Protein AF-A0A945CZK5-F1 (afdb_monomer_lite)

pLDDT: mean 77.68, std 15.86, range [36.59, 96.38]

Sequence (217 aa):
MFFNILVIALVTITAFPAFAKSDIACPEASATPWRAALEETDIQKYVTSRHDGNWSAYIAHWERQIDTARDVQNRKKALVVRFGKKRKALQGQNLENYIIGMSQRVDVAYCLAERQRVAKSLSKIEGQSAAEMAKRKKEGKRLSSLIGCPKCHGESGTSDKPEVPNIAGQKIGYLVNQLRAFQKEHAVNTSPFGSTLRSEKAMQKWAKSLTSDDKLS

Structure (mmCIF, N/CA/C/O backbone):
data_AF-A0A945CZK5-F1
#
_entry.id   AF-A0A945CZK5-F1
#
loop_
_atom_site.group_PDB
_atom_site.id
_atom_site.type_symbol
_atom_site.label_atom_id
_atom_site.label_alt_id
_atom_site.label_comp_id
_atom_site.label_asym_id
_atom_site.label_entity_id
_atom_site.label_seq_id
_atom_site.pdbx_PDB_ins_code
_atom_site.Cartn_x
_atom_site.Cartn_y
_atom_site.Cartn_z
_atom_site.occupancy
_atom_site.B_iso_or_equiv
_atom_site.auth_seq_id
_atom_site.auth_comp_id
_atom_site.auth_asym_id
_atom_site.auth_atom_id
_atom_site.pdbx_PDB_model_num
ATOM 1 N N . MET A 1 1 ? 71.939 18.247 -25.431 1.00 40.72 1 MET A N 1
ATOM 2 C CA . MET A 1 1 ? 70.564 18.762 -25.587 1.00 40.72 1 MET A CA 1
ATOM 3 C C . MET A 1 1 ? 69.589 17.595 -25.460 1.00 40.72 1 MET A C 1
ATOM 5 O O . MET A 1 1 ? 69.635 16.698 -26.282 1.00 40.72 1 MET A O 1
ATOM 9 N N . PHE A 1 2 ? 68.801 17.634 -24.380 1.00 41.84 2 PHE A N 1
ATOM 10 C CA . PHE A 1 2 ? 67.485 17.018 -24.136 1.00 41.84 2 PHE A CA 1
ATOM 11 C C . PHE A 1 2 ? 67.318 15.483 -24.117 1.00 41.84 2 PHE A C 1
ATOM 13 O O . PHE A 1 2 ? 67.176 14.816 -25.134 1.00 41.84 2 PHE A O 1
ATOM 20 N N . PHE A 1 3 ? 67.243 14.965 -22.883 1.00 41.59 3 PHE A N 1
ATOM 21 C CA . PHE A 1 3 ? 66.655 13.681 -22.495 1.00 41.59 3 PHE A CA 1
ATOM 22 C C . PHE A 1 3 ? 65.169 13.605 -22.897 1.00 41.59 3 PHE A C 1
ATOM 24 O O . PHE A 1 3 ? 64.389 14.490 -22.550 1.00 41.59 3 PHE A O 1
ATOM 31 N N . ASN A 1 4 ? 64.769 12.521 -23.569 1.00 39.97 4 ASN A N 1
ATOM 32 C CA . ASN A 1 4 ? 63.367 12.175 -23.815 1.00 39.97 4 ASN A CA 1
ATOM 33 C C . ASN A 1 4 ? 62.740 11.601 -22.535 1.00 39.97 4 ASN A C 1
ATOM 35 O O . ASN A 1 4 ? 63.058 10.486 -22.124 1.00 39.97 4 ASN A O 1
ATOM 39 N N . ILE A 1 5 ? 61.849 12.368 -21.909 1.00 46.59 5 ILE A N 1
ATOM 40 C CA . ILE A 1 5 ? 61.044 11.932 -20.765 1.00 46.59 5 ILE A CA 1
ATOM 41 C C . ILE A 1 5 ? 59.787 11.239 -21.306 1.00 46.59 5 ILE A C 1
ATOM 43 O O . ILE A 1 5 ? 58.866 11.886 -21.799 1.00 46.59 5 ILE A O 1
ATOM 47 N N . LEU A 1 6 ? 59.748 9.911 -21.198 1.00 47.81 6 LEU A N 1
ATOM 48 C CA . LEU A 1 6 ? 58.547 9.099 -21.388 1.00 47.81 6 LEU A CA 1
ATOM 49 C C . LEU A 1 6 ? 57.676 9.220 -20.123 1.00 47.81 6 LEU A C 1
ATOM 51 O O . LEU A 1 6 ? 57.896 8.517 -19.138 1.00 47.81 6 LEU A O 1
ATOM 55 N N . VAL A 1 7 ? 56.705 10.136 -20.121 1.00 48.38 7 VAL A N 1
ATOM 56 C CA . VAL A 1 7 ? 55.712 10.251 -19.040 1.00 48.38 7 VAL A CA 1
ATOM 57 C C . VAL A 1 7 ? 54.632 9.190 -19.255 1.00 48.38 7 VAL A C 1
ATOM 59 O O . VAL A 1 7 ? 53.704 9.373 -20.040 1.00 48.38 7 VAL A O 1
ATOM 62 N N . ILE A 1 8 ? 54.757 8.058 -18.562 1.00 51.06 8 ILE A N 1
ATOM 63 C CA . ILE A 1 8 ? 53.694 7.054 -18.457 1.00 51.06 8 ILE A CA 1
ATOM 64 C C . ILE A 1 8 ? 52.654 7.598 -17.471 1.00 51.06 8 ILE A C 1
ATOM 66 O O . ILE A 1 8 ? 52.864 7.599 -16.259 1.00 51.06 8 ILE A O 1
ATOM 70 N N . ALA A 1 9 ? 51.535 8.093 -17.998 1.00 48.56 9 ALA A N 1
ATOM 71 C CA . ALA A 1 9 ? 50.382 8.489 -17.202 1.00 48.56 9 ALA A CA 1
ATOM 72 C C . ALA A 1 9 ? 49.706 7.237 -16.613 1.00 48.56 9 ALA A C 1
ATOM 74 O O . ALA A 1 9 ? 48.886 6.584 -17.257 1.00 48.56 9 ALA A O 1
ATOM 75 N N . LEU A 1 10 ? 50.070 6.893 -15.376 1.00 48.41 10 LEU A N 1
ATOM 76 C CA . LEU A 1 10 ? 49.341 5.950 -14.529 1.00 48.41 10 LEU A CA 1
ATOM 77 C C . LEU A 1 10 ? 47.990 6.571 -14.157 1.00 48.41 10 LEU A C 1
ATOM 79 O O . LEU A 1 10 ? 47.868 7.303 -13.177 1.00 48.41 10 LEU A O 1
ATOM 83 N N . VAL A 1 11 ? 46.965 6.286 -14.960 1.00 52.44 11 VAL A N 1
ATOM 84 C CA . VAL A 1 11 ? 45.570 6.511 -14.575 1.00 52.44 11 VAL A CA 1
ATOM 85 C C . VAL A 1 11 ? 45.241 5.482 -13.500 1.00 52.44 11 VAL A C 1
ATOM 87 O O . VAL A 1 11 ? 44.957 4.319 -13.787 1.00 52.44 11 VAL A O 1
ATOM 90 N N . THR A 1 12 ? 45.334 5.894 -12.240 1.00 49.88 12 THR A N 1
ATOM 91 C CA . THR A 1 12 ? 44.813 5.118 -11.122 1.00 49.88 12 THR A CA 1
ATOM 92 C C . THR A 1 12 ? 43.297 5.074 -11.261 1.00 49.88 12 THR A C 1
ATOM 94 O O . THR A 1 12 ? 42.597 6.069 -11.087 1.00 49.88 12 THR A O 1
ATOM 97 N N . ILE A 1 13 ? 42.779 3.903 -11.630 1.00 56.81 13 ILE A N 1
ATOM 98 C CA . ILE A 1 13 ? 41.352 3.601 -11.563 1.00 56.81 13 ILE A CA 1
ATOM 99 C C . ILE A 1 13 ? 40.990 3.641 -10.077 1.00 56.81 13 ILE A C 1
ATOM 101 O O . ILE A 1 13 ? 41.184 2.667 -9.351 1.00 56.81 13 ILE A O 1
ATOM 105 N N . THR A 1 14 ? 40.517 4.786 -9.591 1.00 50.09 14 THR A N 1
ATOM 106 C CA . THR A 1 14 ? 39.855 4.841 -8.295 1.00 50.09 14 THR A CA 1
ATOM 107 C C . THR A 1 14 ? 38.573 4.036 -8.441 1.00 50.09 14 THR A C 1
ATOM 109 O O . THR A 1 14 ? 37.688 4.360 -9.233 1.00 50.09 14 THR A O 1
ATOM 112 N N . ALA A 1 15 ? 38.506 2.911 -7.731 1.00 52.34 15 ALA A N 1
ATOM 113 C CA . ALA A 1 15 ? 37.285 2.139 -7.612 1.00 52.34 15 ALA A CA 1
ATOM 114 C C . ALA A 1 15 ? 36.198 3.081 -7.083 1.00 52.34 15 ALA A C 1
ATOM 116 O O . ALA A 1 15 ? 36.262 3.533 -5.938 1.00 52.34 15 ALA A O 1
ATOM 117 N N . PHE A 1 16 ? 35.227 3.421 -7.933 1.00 56.06 16 PHE A N 1
ATOM 118 C CA . PHE A 1 16 ? 34.031 4.112 -7.480 1.00 56.06 16 PHE A CA 1
ATOM 119 C C . PHE A 1 16 ? 33.412 3.250 -6.376 1.00 56.06 16 PHE A C 1
ATOM 121 O O . PHE A 1 16 ? 33.194 2.055 -6.611 1.00 56.06 16 PHE A O 1
ATOM 128 N N . PRO A 1 17 ? 33.160 3.800 -5.175 1.00 45.72 17 PRO A N 1
ATOM 129 C CA . PRO A 1 17 ? 32.495 3.040 -4.135 1.00 45.72 17 PRO A CA 1
ATOM 130 C C . PRO A 1 17 ? 31.171 2.550 -4.713 1.00 45.72 17 PRO A C 1
ATOM 132 O O . PRO A 1 17 ? 30.408 3.330 -5.290 1.00 45.72 17 PRO A O 1
ATOM 135 N N . ALA A 1 18 ? 30.925 1.244 -4.604 1.00 49.84 18 ALA A N 1
ATOM 136 C CA . ALA A 1 18 ? 29.627 0.677 -4.913 1.00 49.84 18 ALA A CA 1
ATOM 137 C C . ALA A 1 18 ? 28.595 1.498 -4.137 1.00 49.84 18 ALA A C 1
ATOM 139 O O . ALA A 1 18 ? 28.639 1.543 -2.908 1.00 49.84 18 ALA A O 1
ATOM 140 N N . PHE A 1 19 ? 27.724 2.211 -4.854 1.00 41.91 19 PHE A N 1
ATOM 141 C CA . PHE A 1 19 ? 26.624 2.935 -4.239 1.00 41.91 19 PHE A CA 1
ATOM 142 C C . PHE A 1 19 ? 25.860 1.933 -3.373 1.00 41.91 19 PHE A C 1
ATOM 144 O O . PHE A 1 19 ? 25.218 1.021 -3.901 1.00 41.91 19 PHE A O 1
ATOM 151 N N . ALA A 1 20 ? 25.970 2.067 -2.048 1.00 41.59 20 ALA A N 1
ATOM 152 C CA . ALA A 1 20 ? 25.156 1.302 -1.123 1.00 41.59 20 ALA A CA 1
ATOM 153 C C . ALA A 1 20 ? 23.700 1.515 -1.546 1.00 41.59 20 ALA A C 1
ATOM 155 O O . ALA A 1 20 ? 23.260 2.659 -1.708 1.00 41.59 20 ALA A O 1
ATOM 156 N N . LYS A 1 21 ? 22.982 0.415 -1.813 1.00 43.97 21 LYS A N 1
ATOM 157 C CA . LYS A 1 21 ? 21.533 0.436 -2.032 1.00 43.97 21 LYS A CA 1
ATOM 158 C C . LYS A 1 21 ? 20.959 1.336 -0.946 1.00 43.97 21 LYS A C 1
ATOM 160 O O . LYS A 1 21 ? 21.167 1.080 0.232 1.00 43.97 21 LYS A O 1
ATOM 165 N N . SER A 1 22 ? 20.321 2.436 -1.340 1.00 43.84 22 SER A N 1
ATOM 166 C CA . SER A 1 22 ? 19.602 3.274 -0.392 1.00 43.84 22 SER A CA 1
ATOM 167 C C . SER A 1 22 ? 18.457 2.426 0.152 1.00 43.84 22 SER A C 1
ATOM 169 O O . SER A 1 22 ? 17.392 2.362 -0.468 1.00 43.84 22 SER A O 1
ATOM 171 N N . ASP A 1 23 ? 18.710 1.714 1.244 1.00 57.97 23 ASP A N 1
ATOM 172 C CA . ASP A 1 23 ? 17.712 0.986 2.003 1.00 57.97 23 ASP A CA 1
ATOM 173 C C . ASP A 1 23 ? 16.840 2.047 2.663 1.00 57.97 23 ASP A C 1
ATOM 175 O O . ASP A 1 23 ? 17.148 2.571 3.729 1.00 57.97 23 ASP A O 1
ATOM 179 N N . ILE A 1 24 ? 15.783 2.454 1.962 1.00 59.59 24 ILE A N 1
ATOM 180 C CA . ILE A 1 24 ? 14.730 3.271 2.556 1.00 59.59 24 ILE A CA 1
ATOM 181 C C . ILE A 1 24 ? 14.162 2.421 3.695 1.00 59.59 24 ILE A C 1
ATOM 183 O O . ILE A 1 24 ? 13.465 1.435 3.440 1.00 59.59 24 ILE A O 1
ATOM 187 N N . ALA A 1 25 ? 14.533 2.764 4.929 1.00 72.62 25 ALA A N 1
ATOM 188 C CA . ALA A 1 25 ? 14.008 2.135 6.131 1.00 72.62 25 ALA A CA 1
ATOM 189 C C . ALA A 1 25 ? 12.483 2.293 6.144 1.00 72.62 25 ALA A C 1
ATOM 191 O O . ALA A 1 25 ? 11.965 3.348 5.752 1.00 72.62 25 ALA A O 1
ATOM 192 N N . CYS A 1 26 ? 11.755 1.245 6.537 1.00 78.25 26 CYS A N 1
ATOM 193 C CA . CYS A 1 26 ? 10.316 1.389 6.691 1.00 78.25 26 CYS A CA 1
ATOM 194 C C . CYS A 1 26 ? 10.031 2.266 7.915 1.00 78.25 26 CYS A C 1
ATOM 196 O O . CYS A 1 26 ? 10.869 2.368 8.813 1.00 78.25 26 CYS A O 1
ATOM 198 N N . PRO A 1 27 ? 8.879 2.957 7.949 1.00 73.06 27 PRO A N 1
ATOM 199 C CA . PRO A 1 27 ? 8.516 3.728 9.127 1.00 73.06 27 PRO A CA 1
ATOM 200 C C . PRO A 1 27 ? 8.474 2.811 10.352 1.00 73.06 27 PRO A C 1
ATOM 202 O O . PRO A 1 27 ? 7.995 1.680 10.271 1.00 73.06 27 PRO A O 1
ATOM 205 N N . GLU A 1 28 ? 8.958 3.300 11.487 1.00 69.19 28 GLU A N 1
ATOM 206 C CA . GLU A 1 28 ? 8.848 2.568 12.742 1.00 69.19 28 GLU A CA 1
ATOM 207 C C . GLU A 1 28 ? 7.410 2.664 13.270 1.00 69.19 28 GLU A C 1
ATOM 209 O O . GLU A 1 28 ? 6.809 3.742 13.327 1.00 69.19 28 GLU A O 1
ATOM 214 N N . ALA A 1 29 ? 6.837 1.529 13.665 1.00 70.88 29 ALA A N 1
ATOM 215 C CA . ALA A 1 29 ? 5.536 1.497 14.314 1.00 70.88 29 ALA A CA 1
ATOM 216 C C . ALA A 1 29 ? 5.709 1.704 15.824 1.00 70.88 29 ALA A C 1
ATOM 218 O O . ALA A 1 29 ? 6.088 0.784 16.554 1.00 70.88 29 ALA A O 1
ATOM 219 N N . SER A 1 30 ? 5.397 2.919 16.280 1.00 69.19 30 SER A N 1
ATOM 220 C CA . SER A 1 30 ? 5.533 3.319 17.681 1.00 69.19 30 SER A CA 1
ATOM 221 C C . SER A 1 30 ? 4.740 2.423 18.638 1.00 69.19 30 SER A C 1
ATOM 223 O O . SER A 1 30 ? 3.637 1.962 18.325 1.00 69.19 30 SER A O 1
ATOM 225 N N . ALA A 1 31 ? 5.277 2.220 19.843 1.00 73.12 31 ALA A N 1
ATOM 226 C CA . ALA A 1 31 ? 4.546 1.559 20.916 1.00 73.12 31 ALA A CA 1
ATOM 227 C C . ALA A 1 31 ? 3.260 2.330 21.262 1.00 73.12 31 ALA A C 1
ATOM 229 O O . ALA A 1 31 ? 3.225 3.558 21.291 1.00 73.12 31 ALA A O 1
ATOM 230 N N . THR A 1 32 ? 2.199 1.591 21.578 1.00 67.75 32 THR A N 1
ATOM 231 C CA . THR A 1 32 ? 0.925 2.146 22.050 1.00 67.75 32 THR A CA 1
ATOM 232 C C . THR A 1 32 ? 0.579 1.552 23.418 1.00 67.75 32 THR A C 1
ATOM 234 O O . THR A 1 32 ? 1.076 0.479 23.765 1.00 67.75 32 THR A O 1
ATOM 237 N N . PRO A 1 33 ? -0.323 2.165 24.207 1.00 69.94 33 PRO A N 1
ATOM 238 C CA . PRO A 1 33 ? -0.681 1.648 25.533 1.00 69.94 33 PRO A CA 1
ATOM 239 C C . PRO A 1 33 ? -1.221 0.205 25.566 1.00 69.94 33 PRO A C 1
ATOM 241 O O . PRO A 1 33 ? -1.306 -0.398 26.632 1.00 69.94 33 PRO A O 1
ATOM 244 N N . TRP A 1 34 ? -1.624 -0.358 24.425 1.00 66.31 34 TRP A N 1
ATOM 245 C CA . TRP A 1 34 ? -2.136 -1.730 24.299 1.00 66.31 34 TRP A CA 1
ATOM 246 C C . TRP A 1 34 ? -1.275 -2.630 23.403 1.00 66.31 34 TRP A C 1
ATOM 248 O O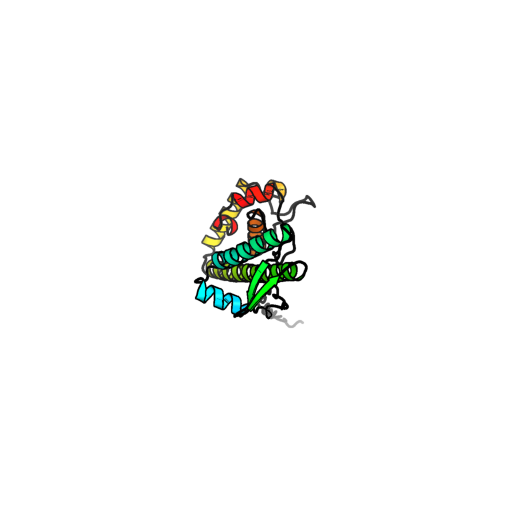 . TRP A 1 34 ? -1.677 -3.763 23.128 1.00 66.31 34 TRP A O 1
ATOM 258 N N . ARG A 1 35 ? -0.116 -2.160 22.924 1.00 68.69 35 ARG A N 1
ATOM 259 C CA . ARG A 1 35 ? 0.783 -2.952 22.076 1.00 68.69 35 ARG A CA 1
ATOM 260 C C . ARG A 1 35 ? 2.220 -2.431 22.135 1.00 68.69 35 ARG A C 1
ATOM 262 O O . ARG A 1 35 ? 2.440 -1.238 21.961 1.00 68.69 35 ARG A O 1
ATOM 269 N N . ALA A 1 36 ? 3.183 -3.340 22.284 1.00 76.31 36 ALA A N 1
ATOM 270 C CA . ALA A 1 36 ? 4.599 -3.028 22.094 1.00 76.31 36 ALA A CA 1
ATOM 271 C C . ALA A 1 36 ? 4.879 -2.464 20.686 1.00 76.31 36 ALA A C 1
ATOM 273 O O . ALA A 1 36 ? 4.088 -2.687 19.759 1.00 76.31 36 ALA A O 1
ATOM 274 N N . ALA A 1 37 ? 6.005 -1.756 20.550 1.00 74.12 37 ALA A N 1
ATOM 275 C CA . ALA A 1 37 ? 6.532 -1.353 19.249 1.00 74.12 37 ALA A CA 1
ATOM 276 C C . ALA A 1 37 ? 6.650 -2.582 18.340 1.00 74.12 37 ALA A C 1
ATOM 278 O O . ALA A 1 37 ? 6.882 -3.702 18.808 1.00 74.12 37 ALA A O 1
ATOM 279 N N . LEU A 1 38 ? 6.379 -2.387 17.055 1.00 75.06 38 LEU A N 1
ATOM 280 C CA . LEU A 1 38 ? 6.345 -3.482 16.101 1.00 75.06 38 LEU A CA 1
ATOM 281 C C . LEU A 1 38 ? 7.594 -3.450 15.234 1.00 75.06 38 LEU A C 1
ATOM 283 O O . LEU A 1 38 ? 7.744 -2.566 14.396 1.00 75.06 38 LEU A O 1
ATOM 287 N N . GLU A 1 39 ? 8.420 -4.476 15.394 1.00 81.94 39 GLU A N 1
ATOM 288 C CA . GLU A 1 39 ? 9.611 -4.674 14.581 1.00 81.94 39 GLU A CA 1
ATOM 289 C C . GLU A 1 39 ? 9.245 -5.114 13.157 1.00 81.94 39 GLU A C 1
ATOM 291 O O . GLU A 1 39 ? 8.365 -5.959 12.944 1.00 81.94 39 GLU A O 1
ATOM 296 N N . GLU A 1 40 ? 9.975 -4.596 12.165 1.00 82.19 40 GLU A N 1
ATOM 297 C CA . GLU A 1 40 ? 9.824 -4.993 10.758 1.00 82.19 40 GLU A CA 1
ATOM 298 C C . GLU A 1 40 ? 9.957 -6.518 10.585 1.00 82.19 40 GLU A C 1
ATOM 300 O O . GLU A 1 40 ? 9.189 -7.155 9.852 1.00 82.19 40 GLU A O 1
ATOM 305 N N . THR A 1 41 ? 10.913 -7.116 11.306 1.00 85.19 41 THR A N 1
ATOM 306 C CA . THR A 1 41 ? 11.236 -8.546 11.201 1.00 85.19 41 THR A CA 1
ATOM 307 C C . THR A 1 41 ? 10.089 -9.442 11.665 1.00 85.19 41 THR A C 1
ATOM 309 O O . THR A 1 41 ? 9.864 -10.504 11.078 1.00 85.19 41 THR A O 1
ATOM 312 N N . ASP A 1 42 ? 9.312 -9.007 12.657 1.00 88.38 42 ASP A N 1
ATOM 313 C CA . ASP A 1 42 ? 8.167 -9.758 13.170 1.00 88.38 42 ASP A CA 1
ATOM 314 C C . ASP A 1 42 ? 7.021 -9.782 12.163 1.00 88.38 42 ASP A C 1
ATOM 316 O O . ASP A 1 42 ? 6.416 -10.832 11.929 1.00 88.38 42 ASP A O 1
ATOM 320 N N . ILE A 1 43 ? 6.743 -8.644 11.517 1.00 88.56 43 ILE A N 1
ATOM 321 C CA . ILE A 1 43 ? 5.732 -8.576 10.458 1.00 88.56 43 ILE A CA 1
ATOM 322 C C . ILE A 1 43 ? 6.130 -9.491 9.305 1.00 88.56 43 ILE A C 1
ATOM 324 O O . ILE A 1 43 ? 5.312 -10.287 8.845 1.00 88.56 43 ILE A O 1
ATOM 328 N N . GLN A 1 44 ? 7.379 -9.401 8.850 1.00 89.81 44 GLN A N 1
ATOM 329 C CA . GLN A 1 44 ? 7.862 -10.198 7.730 1.00 89.81 44 GLN A CA 1
ATOM 330 C C . GLN A 1 44 ? 7.782 -11.701 8.017 1.00 89.81 44 GLN A C 1
ATOM 332 O O . GLN A 1 44 ? 7.262 -12.454 7.188 1.00 89.81 44 GLN A O 1
ATOM 337 N N . LYS A 1 45 ? 8.224 -12.149 9.201 1.00 91.94 45 LYS A N 1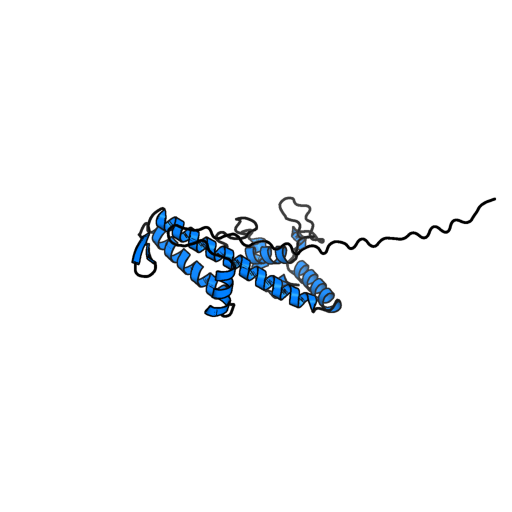
ATOM 338 C CA . LYS A 1 45 ? 8.083 -13.549 9.639 1.00 91.94 45 LYS A CA 1
ATOM 339 C C . LYS A 1 45 ? 6.616 -13.973 9.703 1.00 91.94 45 LYS A C 1
ATOM 341 O O . LYS A 1 45 ? 6.270 -15.064 9.246 1.00 91.94 45 LYS A O 1
ATOM 346 N N . TYR A 1 46 ? 5.740 -13.120 10.232 1.00 92.12 46 TYR A N 1
ATOM 347 C CA . TYR A 1 46 ? 4.314 -13.421 10.345 1.00 92.12 46 TYR A CA 1
ATOM 348 C C . TYR A 1 46 ? 3.647 -13.570 8.975 1.00 92.12 46 TYR A C 1
ATOM 350 O O . TYR A 1 46 ? 2.974 -14.566 8.731 1.00 92.12 46 TYR A O 1
ATOM 358 N N . VAL A 1 47 ? 3.859 -12.625 8.057 1.00 92.75 47 VAL A N 1
ATOM 359 C CA . VAL A 1 47 ? 3.283 -12.684 6.703 1.00 92.75 47 VAL A CA 1
ATOM 360 C C . VAL A 1 47 ? 3.823 -13.885 5.932 1.00 92.75 47 VAL A C 1
ATOM 362 O O . VAL A 1 47 ? 3.063 -14.573 5.257 1.00 92.75 47 VAL A O 1
ATOM 365 N N . THR A 1 48 ? 5.109 -14.193 6.080 1.00 91.75 48 THR A N 1
ATOM 366 C CA . THR A 1 48 ? 5.710 -15.360 5.424 1.00 91.75 48 THR A CA 1
ATOM 367 C C . THR A 1 48 ? 5.122 -16.674 5.943 1.00 91.75 48 THR A C 1
ATOM 369 O O . THR A 1 48 ? 4.815 -17.547 5.147 1.00 91.75 48 THR A O 1
ATOM 372 N N . SER A 1 49 ? 4.926 -16.809 7.258 1.00 93.75 49 SER A N 1
ATOM 373 C CA . SER A 1 49 ? 4.475 -18.067 7.882 1.00 93.75 49 SER A CA 1
ATOM 374 C C . SER A 1 49 ? 2.958 -18.265 7.931 1.00 93.75 49 SER A C 1
ATOM 376 O O . SER A 1 49 ? 2.493 -19.399 7.963 1.00 93.75 49 SER A O 1
ATOM 378 N N . ARG A 1 50 ? 2.175 -17.185 8.020 1.00 94.44 50 ARG A N 1
ATOM 379 C CA . ARG A 1 50 ? 0.710 -17.239 8.197 1.00 94.44 50 ARG A CA 1
ATOM 380 C C . ARG A 1 50 ? -0.074 -16.844 6.957 1.00 94.44 50 ARG A C 1
ATOM 382 O O . ARG A 1 50 ? -1.270 -17.107 6.903 1.00 94.44 50 ARG A O 1
ATOM 389 N N . HIS A 1 51 ? 0.578 -16.186 6.006 1.00 90.12 51 HIS A N 1
ATOM 390 C CA . HIS A 1 51 ? -0.041 -15.716 4.772 1.00 90.12 51 HIS A CA 1
ATOM 391 C C . HIS A 1 51 ? 0.737 -16.156 3.526 1.00 90.12 51 HIS A C 1
ATOM 393 O O . HIS A 1 51 ? 0.448 -15.648 2.449 1.00 90.12 51 HIS A O 1
ATOM 399 N N . ASP A 1 52 ? 1.734 -17.040 3.647 1.00 89.62 52 ASP A N 1
ATOM 400 C CA . ASP A 1 52 ? 2.569 -17.518 2.532 1.00 89.62 52 ASP A CA 1
ATOM 401 C C . ASP A 1 52 ? 3.194 -16.380 1.701 1.00 89.62 52 ASP A C 1
ATOM 403 O O . ASP A 1 52 ? 3.299 -16.437 0.476 1.00 89.62 52 ASP A O 1
ATOM 407 N N . GLY A 1 53 ? 3.565 -15.278 2.361 1.00 86.88 53 GLY A N 1
ATOM 408 C CA . GLY A 1 53 ? 4.099 -14.088 1.689 1.00 86.88 53 GLY A CA 1
ATOM 409 C C . GLY A 1 53 ? 3.039 -13.223 0.989 1.00 86.88 53 GLY A C 1
ATOM 410 O O . GLY A 1 53 ? 3.386 -12.258 0.308 1.00 86.88 53 GLY A O 1
ATOM 411 N N . ASN A 1 54 ? 1.748 -13.520 1.154 1.00 88.81 54 ASN A N 1
ATOM 412 C CA . ASN A 1 54 ? 0.649 -12.722 0.620 1.00 88.81 54 ASN A CA 1
ATOM 413 C C . ASN A 1 54 ? 0.418 -11.457 1.464 1.00 88.81 54 ASN A C 1
ATOM 415 O O . ASN A 1 54 ? -0.453 -11.395 2.339 1.00 88.81 54 ASN A O 1
ATOM 419 N N . TRP A 1 55 ? 1.194 -10.416 1.162 1.00 87.31 55 TRP A N 1
ATOM 420 C CA . TRP A 1 55 ? 1.070 -9.102 1.795 1.00 87.31 55 TRP A CA 1
ATOM 421 C C . TRP A 1 55 ? -0.309 -8.474 1.616 1.00 87.31 55 TRP A C 1
ATOM 423 O O . TRP A 1 55 ? -0.810 -7.846 2.543 1.00 87.31 55 TRP A O 1
ATOM 433 N N . SER A 1 56 ? -0.952 -8.663 0.461 1.00 84.00 56 SER A N 1
ATOM 434 C CA . SER A 1 56 ? -2.270 -8.086 0.181 1.00 84.00 56 SER A CA 1
ATOM 435 C C . SER A 1 56 ? -3.342 -8.625 1.124 1.00 84.00 56 SER A C 1
ATOM 437 O O . SER A 1 56 ? -4.130 -7.847 1.654 1.00 84.00 56 SER A O 1
ATOM 439 N N . ALA A 1 57 ? -3.346 -9.934 1.390 1.00 82.62 57 ALA A N 1
ATOM 440 C CA . ALA A 1 57 ? -4.289 -10.542 2.326 1.00 82.62 57 ALA A CA 1
ATOM 441 C C . ALA A 1 57 ? -4.071 -10.050 3.765 1.00 82.62 57 ALA A C 1
ATOM 443 O O . ALA A 1 57 ? -5.034 -9.755 4.476 1.00 82.62 57 ALA A O 1
ATOM 444 N N . TYR A 1 58 ? -2.808 -9.931 4.182 1.00 89.19 58 TYR A N 1
ATOM 445 C CA . TYR A 1 58 ? -2.455 -9.403 5.497 1.00 89.19 58 TYR A CA 1
ATOM 446 C C . TYR A 1 58 ? -2.874 -7.937 5.658 1.00 89.19 58 TYR A C 1
ATOM 448 O O . TYR A 1 58 ? -3.522 -7.589 6.642 1.00 89.19 58 TYR A O 1
ATOM 456 N N . ILE A 1 59 ? -2.561 -7.086 4.681 1.00 85.19 59 ILE A N 1
ATOM 457 C CA . ILE A 1 59 ? -2.920 -5.662 4.687 1.00 85.19 59 ILE A CA 1
ATOM 458 C C . ILE A 1 59 ? -4.445 -5.489 4.712 1.00 85.19 59 ILE A C 1
ATOM 460 O O . ILE A 1 59 ? -4.967 -4.814 5.598 1.00 85.19 59 ILE A O 1
ATOM 464 N N . ALA A 1 60 ? -5.170 -6.193 3.837 1.00 80.44 60 ALA A N 1
ATOM 465 C CA . ALA A 1 60 ? -6.629 -6.115 3.753 1.00 80.44 60 ALA A CA 1
ATOM 466 C C . ALA A 1 60 ? -7.339 -6.592 5.033 1.00 80.44 60 ALA A C 1
ATOM 468 O O . ALA A 1 60 ? -8.486 -6.227 5.299 1.00 80.44 60 ALA A O 1
ATOM 469 N N . HIS A 1 61 ? -6.705 -7.447 5.839 1.00 88.62 61 HIS A N 1
ATOM 470 C CA . HIS A 1 61 ? -7.226 -7.786 7.160 1.00 88.62 61 HIS A CA 1
ATOM 471 C C . HIS A 1 61 ? -7.211 -6.571 8.097 1.00 88.62 61 HIS A C 1
ATOM 473 O O . HIS A 1 61 ? -8.227 -6.291 8.731 1.00 88.62 61 HIS A O 1
ATOM 479 N N . TRP A 1 62 ? -6.096 -5.842 8.161 1.00 89.00 62 TRP A N 1
ATOM 480 C CA . TRP A 1 62 ? -5.944 -4.682 9.043 1.00 89.00 62 TRP A CA 1
ATOM 481 C C . TRP A 1 62 ? -6.754 -3.474 8.580 1.00 89.00 62 TRP A C 1
ATOM 483 O O . TRP A 1 62 ? -7.389 -2.834 9.414 1.00 89.00 62 TRP A O 1
ATOM 493 N N . GLU A 1 63 ? -6.815 -3.215 7.274 1.00 84.44 63 GLU A N 1
ATOM 494 C CA . GLU A 1 63 ? -7.652 -2.147 6.709 1.00 84.44 63 GLU A CA 1
ATOM 495 C C . GLU A 1 63 ? -9.128 -2.333 7.101 1.00 84.44 63 GLU A C 1
ATOM 497 O O . GLU A 1 63 ? -9.740 -1.420 7.652 1.00 84.44 63 GLU A O 1
ATOM 502 N N . ARG A 1 64 ? -9.672 -3.555 6.989 1.00 85.88 64 ARG A N 1
ATOM 503 C CA . ARG A 1 64 ? -11.050 -3.856 7.429 1.00 85.88 64 ARG A CA 1
ATOM 504 C C . ARG A 1 64 ? -11.286 -3.610 8.924 1.00 85.88 64 ARG A C 1
ATOM 506 O O . ARG A 1 64 ? -12.375 -3.186 9.316 1.00 85.88 64 ARG A O 1
ATOM 513 N N . GLN A 1 65 ? -10.296 -3.896 9.772 1.00 90.06 65 GLN A N 1
ATOM 514 C CA . GLN A 1 65 ? -10.389 -3.632 11.215 1.00 90.06 65 GLN A CA 1
ATOM 515 C C . GLN A 1 65 ? -10.386 -2.125 11.506 1.00 90.06 65 GLN A C 1
ATOM 517 O O . GLN A 1 65 ? -11.161 -1.661 12.343 1.00 90.06 65 GLN A O 1
ATOM 522 N N . ILE A 1 66 ? -9.558 -1.359 10.789 1.00 86.94 66 ILE A N 1
ATOM 523 C CA . ILE A 1 66 ? -9.504 0.105 10.881 1.00 86.94 66 ILE A CA 1
ATOM 524 C C . ILE A 1 66 ? -10.842 0.720 10.470 1.00 86.94 66 ILE A C 1
ATOM 526 O O . ILE A 1 66 ? -11.375 1.548 11.208 1.00 86.94 66 ILE A O 1
ATOM 530 N N . ASP A 1 67 ? -11.417 0.283 9.351 1.00 85.25 67 ASP A N 1
ATOM 531 C CA . ASP A 1 67 ? -12.700 0.797 8.864 1.00 85.25 67 ASP A CA 1
ATOM 532 C C . ASP A 1 67 ? -13.833 0.516 9.854 1.00 85.25 67 ASP A C 1
ATOM 534 O O . ASP A 1 67 ? -14.618 1.404 10.184 1.00 85.25 67 ASP A O 1
ATOM 538 N N . THR A 1 68 ? -13.857 -0.695 10.418 1.00 89.88 68 THR A N 1
ATOM 539 C CA . THR A 1 68 ? -14.813 -1.063 11.472 1.00 89.88 68 THR A CA 1
ATOM 540 C C . THR A 1 68 ? -14.661 -0.165 12.704 1.00 89.88 68 THR A C 1
ATOM 542 O O . THR A 1 68 ? -15.651 0.310 13.264 1.00 89.88 68 THR A O 1
ATOM 545 N N . ALA A 1 69 ? -13.426 0.094 13.140 1.00 89.25 69 ALA A N 1
ATOM 546 C CA . ALA A 1 69 ? -13.156 0.943 14.295 1.00 89.25 69 ALA A CA 1
ATOM 547 C C . ALA A 1 69 ? -13.559 2.408 14.048 1.00 89.25 69 ALA A C 1
ATOM 549 O O . ALA A 1 69 ? -14.154 3.031 14.931 1.00 89.25 69 ALA A O 1
ATOM 550 N N . ARG A 1 70 ? -13.304 2.934 12.844 1.00 88.44 70 ARG A N 1
ATOM 551 C CA . ARG A 1 70 ? -13.726 4.281 12.429 1.00 88.44 70 ARG A CA 1
ATOM 552 C C . ARG A 1 70 ? -15.241 4.417 12.362 1.00 88.44 70 ARG A C 1
ATOM 554 O O . ARG A 1 70 ? -15.776 5.409 12.837 1.00 88.44 70 ARG A O 1
ATOM 561 N N . ASP A 1 71 ? -15.956 3.421 11.847 1.00 89.62 71 ASP A N 1
ATOM 562 C CA . ASP A 1 71 ? -17.422 3.435 11.845 1.00 89.62 71 ASP A CA 1
ATOM 563 C C . ASP A 1 71 ? -18.002 3.463 13.275 1.00 89.62 71 ASP A C 1
ATOM 565 O O . ASP A 1 71 ? -18.933 4.214 13.579 1.00 89.62 71 ASP A O 1
ATOM 569 N N . VAL A 1 72 ? -17.417 2.705 14.207 1.00 93.00 72 VAL A N 1
ATOM 570 C CA . VAL A 1 72 ? -17.798 2.773 15.630 1.00 93.00 72 VAL A CA 1
ATOM 571 C C . VAL A 1 72 ? -17.510 4.157 16.225 1.00 93.00 72 VAL A C 1
ATOM 573 O O . VAL A 1 72 ? -18.364 4.706 16.931 1.00 93.00 72 VAL A O 1
ATOM 576 N N . GLN A 1 73 ? -16.353 4.742 15.906 1.00 87.81 73 GLN A N 1
ATOM 577 C CA . GLN A 1 73 ? -15.964 6.085 16.340 1.00 87.81 73 GLN A CA 1
ATOM 578 C C . GLN A 1 73 ? -16.903 7.168 15.793 1.00 87.81 73 GLN A C 1
ATOM 580 O O . GLN A 1 73 ? -17.350 8.025 16.554 1.00 87.81 73 GLN A O 1
ATOM 585 N N . ASN A 1 74 ? -17.259 7.100 14.508 1.00 91.00 74 ASN A N 1
ATOM 586 C CA . ASN A 1 74 ? -18.174 8.034 13.846 1.00 91.00 74 ASN A CA 1
ATOM 587 C C . ASN A 1 74 ? -19.570 7.990 14.470 1.00 91.00 74 ASN A C 1
ATOM 589 O O . ASN A 1 74 ? -20.214 9.021 14.660 1.00 91.00 74 ASN A O 1
ATOM 593 N N . ARG A 1 75 ? -20.012 6.797 14.883 1.00 94.56 75 ARG A N 1
ATOM 594 C CA . ARG A 1 75 ? -21.248 6.602 15.656 1.00 94.56 75 ARG A CA 1
ATOM 595 C C . ARG A 1 75 ? -21.113 7.001 17.129 1.00 94.56 75 ARG A C 1
ATOM 597 O O . ARG A 1 75 ? -22.058 6.815 17.892 1.00 94.56 75 ARG A O 1
ATOM 604 N N . LYS A 1 76 ? -19.952 7.526 17.539 1.00 94.38 76 LYS A N 1
ATOM 605 C CA . LYS A 1 76 ? -19.600 7.934 18.908 1.00 94.38 76 LYS A CA 1
ATOM 606 C C . LYS A 1 76 ? -19.779 6.814 19.940 1.00 94.38 76 LYS A C 1
ATOM 608 O O . LYS A 1 76 ? -19.988 7.091 21.120 1.00 94.38 76 LYS A O 1
ATOM 613 N N . LYS A 1 77 ? -19.688 5.550 19.515 1.00 96.12 77 LYS A N 1
ATOM 614 C CA . LYS A 1 77 ? -19.825 4.364 20.375 1.00 96.12 77 LYS A CA 1
ATOM 615 C C . LYS A 1 77 ? -18.459 3.861 20.843 1.00 96.12 77 LYS A C 1
ATOM 617 O O . LYS A 1 77 ? -17.420 4.262 20.325 1.00 96.12 77 LYS A O 1
ATOM 622 N N . ALA A 1 78 ? -18.470 2.972 21.833 1.00 96.38 78 ALA A N 1
ATOM 623 C CA . ALA A 1 78 ? -17.270 2.282 22.283 1.00 96.38 78 ALA A CA 1
ATOM 624 C C . ALA A 1 78 ? -17.046 0.983 21.489 1.00 96.38 78 ALA A C 1
ATOM 626 O O . ALA A 1 78 ? -17.964 0.173 21.344 1.00 96.38 78 ALA A O 1
ATOM 627 N N . LEU A 1 79 ? -15.818 0.761 21.017 1.00 96.19 79 LEU A N 1
ATOM 628 C CA . LEU A 1 79 ? -15.386 -0.498 20.410 1.00 96.19 79 LEU A CA 1
ATOM 629 C C . LEU A 1 79 ? -14.875 -1.437 21.505 1.00 96.19 79 LEU A C 1
ATOM 631 O O . LEU A 1 79 ? -13.946 -1.095 22.235 1.00 96.19 79 LEU A O 1
ATOM 635 N N . VAL A 1 80 ? -15.445 -2.636 21.613 1.00 94.81 80 VAL A N 1
ATOM 636 C CA . VAL A 1 80 ? -14.964 -3.646 22.563 1.00 94.81 80 VAL A CA 1
ATOM 637 C C . VAL A 1 80 ? -13.951 -4.548 21.875 1.00 94.81 80 VAL A C 1
ATOM 639 O O . VAL A 1 80 ? -14.300 -5.338 21.002 1.00 94.81 80 VAL A O 1
ATOM 642 N N . VAL A 1 81 ? -12.699 -4.463 22.310 1.00 92.25 81 VAL A N 1
ATOM 643 C CA . VAL A 1 81 ? -11.592 -5.282 21.801 1.00 92.25 81 VAL A CA 1
ATOM 644 C C . VAL A 1 81 ? -11.068 -6.232 22.865 1.00 92.25 81 VAL A C 1
ATOM 646 O O . VAL A 1 81 ? -11.185 -5.999 24.073 1.00 92.25 81 VAL A O 1
ATOM 649 N N . ARG A 1 82 ? -10.487 -7.339 22.403 1.00 89.75 82 ARG A N 1
ATOM 650 C CA . ARG A 1 82 ? -9.910 -8.376 23.253 1.00 89.75 82 ARG A CA 1
ATOM 651 C C . ARG A 1 82 ? -8.389 -8.262 23.267 1.00 89.75 82 ARG A C 1
ATOM 653 O O . ARG A 1 82 ? -7.745 -8.440 22.240 1.00 89.75 82 ARG A O 1
ATOM 660 N N . PHE A 1 83 ? -7.827 -8.056 24.453 1.00 84.94 83 PHE A N 1
ATOM 661 C CA . PHE A 1 83 ? -6.390 -8.098 24.712 1.00 84.94 83 PHE A CA 1
ATOM 662 C C . PHE A 1 83 ? -6.081 -9.341 25.554 1.00 84.94 83 PHE A C 1
ATOM 664 O O . PHE A 1 83 ? -6.279 -9.367 26.773 1.00 84.94 83 PHE A O 1
ATOM 671 N N . GLY A 1 84 ? -5.672 -10.424 24.888 1.00 82.25 84 GLY A N 1
ATOM 672 C CA . GLY A 1 84 ? -5.468 -11.727 25.524 1.00 82.25 84 GLY A CA 1
ATOM 673 C C . GLY A 1 84 ? -6.758 -12.268 26.154 1.00 82.25 84 GLY A C 1
ATOM 674 O O . GLY A 1 84 ? -7.730 -12.577 25.459 1.00 82.25 84 GLY A O 1
ATOM 675 N N . LYS A 1 85 ? -6.785 -12.391 27.487 1.00 88.31 85 LYS A N 1
ATOM 676 C CA . LYS A 1 85 ? -7.977 -12.832 28.238 1.00 88.31 85 LYS A CA 1
ATOM 677 C C . LYS A 1 85 ? -8.924 -11.685 28.621 1.00 88.31 85 LYS A C 1
ATOM 679 O O . LYS A 1 85 ? -10.054 -11.957 29.009 1.00 88.31 85 LYS A O 1
ATOM 684 N N . LYS A 1 86 ? -8.500 -10.422 28.504 1.00 89.44 86 LYS A N 1
ATOM 685 C CA . LYS A 1 86 ? -9.276 -9.253 28.947 1.00 89.44 86 LYS A CA 1
ATOM 686 C C . LYS A 1 86 ? -10.037 -8.619 27.780 1.00 89.44 86 LYS A C 1
ATOM 688 O O . LYS A 1 86 ? -9.524 -8.553 26.665 1.00 89.44 86 LYS A O 1
ATOM 693 N N . ARG A 1 87 ? -11.252 -8.130 28.039 1.00 92.44 87 ARG A N 1
ATOM 694 C CA . ARG A 1 87 ? -12.014 -7.271 27.117 1.00 92.44 87 ARG A CA 1
ATOM 695 C C . ARG A 1 87 ? -11.924 -5.829 27.602 1.00 92.44 87 ARG A C 1
ATOM 697 O O . ARG A 1 87 ? -12.049 -5.591 28.800 1.00 92.44 87 ARG A O 1
ATOM 704 N N . LYS A 1 88 ? -11.701 -4.885 26.692 1.00 92.00 88 LYS A N 1
ATOM 705 C CA . LYS A 1 88 ? -11.639 -3.453 27.003 1.00 92.00 88 LYS A CA 1
ATOM 706 C C . LYS A 1 88 ? -12.500 -2.680 26.014 1.00 92.00 88 LYS A C 1
ATOM 708 O O . LYS A 1 88 ? -12.395 -2.896 24.810 1.00 92.00 88 LYS A O 1
ATOM 713 N N . ALA A 1 89 ? -13.343 -1.798 26.538 1.00 94.75 89 ALA A N 1
ATOM 714 C CA . ALA A 1 89 ? -14.082 -0.831 25.741 1.00 94.75 89 ALA A CA 1
ATOM 715 C C . ALA A 1 89 ? -13.173 0.369 25.437 1.00 94.75 89 ALA A C 1
ATOM 717 O O . ALA A 1 89 ? -12.569 0.940 26.347 1.00 94.75 89 ALA A O 1
ATOM 718 N N . LEU A 1 90 ? -13.051 0.724 24.162 1.00 94.31 90 LEU A N 1
ATOM 719 C CA . LEU A 1 90 ? -12.272 1.857 23.678 1.00 94.31 90 LEU A CA 1
ATOM 720 C C . LEU A 1 90 ? -13.214 2.906 23.092 1.00 94.31 90 LEU A C 1
ATOM 722 O O . LEU A 1 90 ? -14.050 2.587 22.252 1.00 94.31 90 LEU A O 1
ATOM 726 N N . GLN A 1 91 ? -13.060 4.157 23.511 1.00 94.44 91 GLN A N 1
ATOM 727 C CA . GLN A 1 91 ? -13.821 5.304 23.014 1.00 94.44 91 GLN A CA 1
ATOM 728 C C . GLN A 1 91 ? -12.949 6.563 23.103 1.00 94.44 91 GLN A C 1
ATOM 730 O O . GLN A 1 91 ? -11.943 6.570 23.822 1.00 94.44 91 GLN A O 1
ATOM 735 N N . GLY A 1 92 ? -13.320 7.620 22.376 1.00 90.94 92 GLY A N 1
ATOM 736 C CA . GLY A 1 92 ? -12.590 8.889 22.372 1.00 90.94 92 GLY A CA 1
ATOM 737 C C . GLY A 1 92 ? -11.125 8.681 21.989 1.00 90.94 92 GLY A C 1
ATOM 738 O O . GLY A 1 92 ? -10.827 7.901 21.084 1.00 90.94 92 GLY A O 1
ATOM 739 N N . GLN A 1 93 ? -10.209 9.307 22.731 1.00 88.88 93 GLN A N 1
ATOM 740 C CA . GLN A 1 93 ? -8.772 9.226 22.451 1.00 88.88 93 GLN A CA 1
ATOM 741 C C . GLN A 1 93 ? -8.217 7.793 22.492 1.00 88.88 93 GLN A C 1
ATOM 743 O O . GLN A 1 93 ? -7.299 7.460 21.750 1.00 88.88 93 GLN A O 1
ATOM 748 N N . ASN A 1 94 ? -8.787 6.912 23.322 1.00 91.00 94 ASN A N 1
ATOM 749 C CA . ASN A 1 94 ? -8.341 5.518 23.389 1.00 91.00 94 ASN A CA 1
ATOM 750 C C . ASN A 1 94 ? -8.694 4.736 22.117 1.00 91.00 94 ASN A C 1
ATOM 752 O O . ASN A 1 94 ? -7.938 3.855 21.719 1.00 91.00 94 ASN A O 1
ATOM 756 N N . LEU A 1 95 ? -9.836 5.044 21.491 1.00 91.00 95 LEU A N 1
ATOM 757 C CA . LEU A 1 95 ? -10.216 4.449 20.209 1.00 91.00 95 LEU A CA 1
ATOM 758 C C . LEU A 1 95 ? -9.404 5.055 19.061 1.00 91.00 95 LEU A C 1
ATOM 760 O O . LEU A 1 95 ? -8.920 4.311 18.215 1.00 91.00 95 LEU A O 1
ATOM 764 N N . GLU A 1 96 ? -9.193 6.373 19.079 1.00 84.38 96 GLU A N 1
ATOM 765 C CA . GLU A 1 96 ? -8.366 7.071 18.087 1.00 84.38 96 GLU A CA 1
ATOM 766 C C . GLU A 1 96 ? -6.946 6.503 18.051 1.00 84.38 96 GLU A C 1
ATOM 768 O O . GLU A 1 96 ? -6.473 6.013 17.030 1.00 84.38 96 GLU A O 1
ATOM 773 N N . ASN A 1 97 ? -6.284 6.455 19.203 1.00 83.94 97 ASN A N 1
ATOM 774 C CA . ASN A 1 97 ? -4.935 5.921 19.288 1.00 83.94 97 ASN A CA 1
ATOM 775 C C . ASN A 1 97 ? -4.882 4.433 18.873 1.00 83.94 97 ASN A C 1
ATOM 777 O O . ASN A 1 97 ? -3.884 3.984 18.306 1.00 83.94 97 ASN A O 1
ATOM 781 N N . TYR A 1 98 ? -5.941 3.652 19.131 1.00 87.06 98 TYR A N 1
ATOM 782 C CA . TYR A 1 98 ? -6.028 2.254 18.690 1.00 87.06 98 TYR A CA 1
ATOM 783 C C . TYR A 1 98 ? -6.076 2.144 17.162 1.00 87.06 98 TYR A C 1
ATOM 785 O O . TYR A 1 98 ? -5.370 1.316 16.582 1.00 87.06 98 TYR A O 1
ATOM 793 N N . ILE A 1 99 ? -6.842 3.021 16.508 1.00 84.00 99 ILE A N 1
ATOM 794 C CA . ILE A 1 99 ? -6.881 3.155 15.047 1.00 84.00 99 ILE A CA 1
ATOM 795 C C . ILE A 1 99 ? -5.508 3.563 14.502 1.00 84.00 99 ILE A C 1
ATOM 797 O O . ILE A 1 99 ? -5.037 2.959 13.535 1.00 84.00 99 ILE A O 1
ATOM 801 N N . ILE A 1 100 ? -4.839 4.531 15.137 1.00 80.06 100 ILE A N 1
ATOM 802 C CA . ILE A 1 100 ? -3.492 4.978 14.752 1.00 80.06 100 ILE A CA 1
ATOM 803 C C . ILE A 1 100 ? -2.499 3.811 14.799 1.00 80.06 100 ILE A C 1
ATOM 805 O O . ILE A 1 100 ? -1.804 3.569 13.817 1.00 80.06 100 ILE A O 1
ATOM 809 N N . GLY A 1 101 ? -2.478 3.023 15.878 1.00 80.56 101 GLY A N 1
ATOM 810 C CA . GLY A 1 101 ? -1.569 1.876 15.995 1.00 80.56 101 GLY A CA 1
ATOM 811 C C . GLY A 1 101 ? -1.832 0.762 14.968 1.00 80.56 101 GLY A C 1
ATOM 812 O O . GLY A 1 101 ? -0.901 0.084 14.527 1.00 80.56 101 GLY A O 1
ATOM 813 N N . MET A 1 102 ? -3.090 0.558 14.557 1.00 86.25 102 MET A N 1
ATOM 814 C CA . MET A 1 102 ? -3.410 -0.346 13.443 1.00 86.25 102 MET A CA 1
ATOM 815 C C . MET A 1 102 ? -2.982 0.234 12.094 1.00 86.25 102 MET A C 1
ATOM 817 O O . MET A 1 102 ? -2.495 -0.517 11.254 1.00 86.25 102 MET A O 1
ATOM 821 N N . SER A 1 103 ? -3.129 1.547 11.904 1.00 82.12 103 SER A N 1
ATOM 822 C CA . SER A 1 103 ? -2.708 2.237 10.680 1.00 82.12 103 SER A CA 1
ATOM 823 C C . SER A 1 103 ? -1.193 2.120 10.516 1.00 82.12 103 SER A C 1
ATOM 825 O O . SER A 1 103 ? -0.752 1.509 9.555 1.00 82.12 103 SER A O 1
ATOM 827 N N . GLN A 1 104 ? -0.413 2.472 11.544 1.00 81.12 104 GLN A N 1
ATOM 828 C CA . GLN A 1 104 ? 1.048 2.286 11.570 1.00 81.12 104 GLN A CA 1
ATOM 829 C C . GLN A 1 104 ? 1.485 0.882 11.128 1.00 81.12 104 GLN A C 1
ATOM 831 O O . GLN A 1 104 ? 2.427 0.722 10.357 1.00 81.12 104 GLN A O 1
ATOM 836 N N . ARG A 1 105 ? 0.769 -0.164 11.559 1.00 86.00 105 ARG A N 1
ATOM 837 C CA . ARG A 1 105 ? 1.043 -1.546 11.137 1.00 86.00 105 ARG A CA 1
ATOM 838 C C . ARG A 1 105 ? 0.853 -1.763 9.632 1.00 86.00 105 ARG A C 1
ATOM 840 O O . ARG A 1 105 ? 1.641 -2.493 9.031 1.00 86.00 105 ARG A O 1
ATOM 847 N N . VAL A 1 106 ? -0.211 -1.210 9.056 1.00 82.12 106 VAL A N 1
ATOM 848 C CA . VAL A 1 106 ? -0.488 -1.268 7.612 1.00 82.12 106 VAL A CA 1
ATOM 849 C C . VAL A 1 106 ? 0.632 -0.580 6.833 1.00 82.12 106 VAL A C 1
ATOM 851 O O . VAL A 1 106 ? 1.073 -1.092 5.809 1.00 82.12 106 VAL A O 1
ATOM 854 N N . ASP A 1 107 ? 1.172 0.501 7.375 1.00 79.00 107 ASP A N 1
ATOM 855 C CA . ASP A 1 107 ? 2.200 1.329 6.741 1.00 79.00 107 ASP A CA 1
ATOM 856 C C . ASP A 1 107 ? 3.526 0.587 6.611 1.00 79.00 107 ASP A C 1
ATOM 858 O O . ASP A 1 107 ? 4.107 0.499 5.524 1.00 79.00 107 ASP A O 1
ATOM 862 N N . VAL A 1 108 ? 3.970 -0.027 7.714 1.00 82.62 108 VAL A N 1
ATOM 863 C CA . VAL A 1 108 ? 5.151 -0.896 7.705 1.00 82.62 108 VAL A CA 1
ATOM 864 C C . VAL A 1 108 ? 4.932 -2.055 6.734 1.00 82.62 108 VAL A C 1
ATOM 866 O O . VAL A 1 108 ? 5.817 -2.383 5.946 1.00 82.62 108 VAL A O 1
ATOM 869 N N . ALA A 1 109 ? 3.736 -2.651 6.730 1.00 85.62 109 ALA A N 1
ATOM 870 C CA . ALA A 1 109 ? 3.410 -3.760 5.841 1.00 85.62 109 ALA A CA 1
ATOM 871 C C . ALA A 1 109 ? 3.469 -3.370 4.357 1.00 85.62 109 ALA A C 1
ATOM 873 O O . ALA A 1 109 ? 4.016 -4.125 3.555 1.00 85.62 109 ALA A O 1
ATOM 874 N N . TYR A 1 110 ? 2.957 -2.193 3.989 1.00 81.62 110 TYR A N 1
ATOM 875 C CA . TYR A 1 110 ? 3.068 -1.662 2.632 1.00 81.62 110 TYR A CA 1
ATOM 876 C C . TYR A 1 110 ? 4.523 -1.438 2.225 1.00 81.62 110 TYR A C 1
ATOM 878 O O . TYR A 1 110 ? 4.917 -1.828 1.123 1.00 81.62 110 TYR A O 1
ATOM 886 N N . CYS A 1 111 ? 5.331 -0.854 3.111 1.00 81.75 111 CYS A N 1
ATOM 887 C CA . CYS A 1 111 ? 6.748 -0.649 2.844 1.00 81.75 111 CYS A CA 1
ATOM 888 C C . CYS A 1 111 ? 7.497 -1.977 2.641 1.00 81.75 111 CYS A C 1
ATOM 890 O O . CYS A 1 111 ? 8.209 -2.138 1.646 1.00 81.75 111 CYS A O 1
ATOM 892 N N . LEU A 1 112 ? 7.296 -2.960 3.525 1.00 86.38 112 LEU A N 1
ATOM 893 C CA . LEU A 1 112 ? 7.928 -4.279 3.420 1.00 86.38 112 LEU A CA 1
ATOM 894 C C . LEU A 1 112 ? 7.479 -5.040 2.167 1.00 86.38 112 LEU A C 1
ATOM 896 O O . LEU A 1 112 ? 8.308 -5.654 1.489 1.00 86.38 112 LEU A O 1
ATOM 900 N N . ALA A 1 113 ? 6.194 -4.952 1.815 1.00 84.31 113 ALA A N 1
ATOM 901 C CA . ALA A 1 113 ? 5.668 -5.523 0.582 1.00 84.31 113 ALA A CA 1
ATOM 902 C C . ALA A 1 113 ? 6.360 -4.924 -0.650 1.00 84.31 113 ALA A C 1
ATOM 904 O O . ALA A 1 113 ? 6.770 -5.661 -1.551 1.00 84.31 113 ALA A O 1
ATOM 905 N N . GLU A 1 114 ? 6.543 -3.600 -0.688 1.00 79.19 114 GLU A N 1
ATOM 906 C CA . GLU A 1 114 ? 7.232 -2.960 -1.808 1.00 79.19 114 GLU A CA 1
ATOM 907 C C . GLU A 1 114 ? 8.722 -3.300 -1.830 1.00 79.19 114 GLU A C 1
ATOM 909 O O . GLU A 1 114 ? 9.247 -3.588 -2.902 1.00 79.19 114 GLU A O 1
ATOM 914 N N . ARG A 1 115 ? 9.400 -3.376 -0.677 1.00 82.44 115 ARG A N 1
ATOM 915 C CA . ARG A 1 115 ? 10.795 -3.845 -0.603 1.00 82.44 115 ARG A CA 1
ATOM 916 C C . ARG A 1 115 ? 10.944 -5.247 -1.185 1.00 82.44 115 ARG A C 1
ATOM 918 O O . ARG A 1 115 ? 11.817 -5.462 -2.026 1.00 82.44 115 ARG A O 1
ATOM 925 N N . GLN A 1 116 ? 10.066 -6.183 -0.816 1.00 83.25 116 GLN A N 1
ATOM 926 C CA . GLN A 1 116 ? 10.091 -7.533 -1.385 1.00 83.25 116 GLN A CA 1
ATOM 927 C C . GLN A 1 116 ? 9.837 -7.504 -2.897 1.00 83.25 116 GLN A C 1
ATOM 929 O O . GLN A 1 116 ? 10.491 -8.214 -3.666 1.00 83.25 116 GLN A O 1
ATOM 934 N N . ARG A 1 117 ? 8.901 -6.668 -3.348 1.00 81.69 117 ARG A N 1
ATOM 935 C CA . ARG A 1 117 ? 8.556 -6.558 -4.763 1.00 81.69 117 ARG A CA 1
ATOM 936 C C . ARG A 1 117 ? 9.681 -5.957 -5.599 1.00 81.69 117 ARG A C 1
ATOM 938 O O . ARG A 1 117 ? 9.948 -6.449 -6.696 1.00 81.69 117 ARG A O 1
ATOM 945 N N . VAL A 1 118 ? 10.331 -4.910 -5.098 1.00 74.50 118 VAL A N 1
ATOM 946 C CA . VAL A 1 118 ? 11.505 -4.296 -5.720 1.00 74.50 118 VAL A CA 1
ATOM 947 C C . VAL A 1 118 ? 12.641 -5.304 -5.752 1.00 74.50 118 VAL A C 1
ATOM 949 O O . VAL A 1 118 ? 13.187 -5.515 -6.825 1.00 74.50 118 VAL A O 1
ATOM 952 N N . ALA A 1 119 ? 12.929 -6.006 -4.652 1.00 78.50 119 ALA A N 1
ATOM 953 C CA . ALA A 1 119 ? 13.949 -7.055 -4.629 1.00 78.50 119 ALA A CA 1
ATOM 954 C C . ALA A 1 119 ? 13.689 -8.137 -5.695 1.00 78.50 119 ALA A C 1
ATOM 956 O O . ALA A 1 119 ? 14.590 -8.481 -6.456 1.00 78.50 119 ALA A O 1
ATOM 957 N N . LYS A 1 120 ? 12.437 -8.597 -5.829 1.00 80.75 120 LYS A N 1
ATOM 958 C CA . LYS A 1 120 ? 12.023 -9.554 -6.870 1.00 80.75 120 LYS A CA 1
ATOM 959 C C . LYS A 1 120 ? 12.107 -8.979 -8.291 1.00 80.75 120 LYS A C 1
ATOM 961 O O . LYS A 1 120 ? 12.335 -9.712 -9.248 1.00 80.75 120 LYS A O 1
ATOM 966 N N . SER A 1 121 ? 11.873 -7.679 -8.452 1.00 74.94 121 SER A N 1
ATOM 967 C CA . SER A 1 121 ? 11.965 -7.011 -9.756 1.00 74.94 121 SER A CA 1
ATOM 968 C C . SER A 1 121 ? 13.422 -6.802 -10.163 1.00 74.94 121 SER A C 1
ATOM 970 O O . SER A 1 121 ? 13.765 -7.037 -11.314 1.00 74.94 121 SER A O 1
ATOM 972 N N . LEU A 1 122 ? 14.279 -6.416 -9.217 1.00 72.25 122 LEU A N 1
ATOM 973 C CA . LEU A 1 122 ? 15.715 -6.259 -9.426 1.00 72.25 122 LEU A CA 1
ATOM 974 C C . LEU A 1 122 ? 16.359 -7.590 -9.799 1.00 72.25 122 LEU A C 1
ATOM 976 O O . LEU A 1 122 ? 17.041 -7.636 -10.813 1.00 72.25 122 LEU A O 1
ATOM 980 N N . SER A 1 123 ? 16.045 -8.681 -9.094 1.00 76.69 123 SER A N 1
ATOM 981 C CA . SER A 1 123 ? 16.564 -10.004 -9.466 1.00 76.69 123 SER A CA 1
ATOM 982 C C . SER A 1 123 ? 16.108 -10.447 -10.862 1.00 76.69 123 SER A C 1
ATOM 984 O O . SER A 1 123 ? 16.848 -11.111 -11.583 1.00 76.69 123 SER A O 1
ATOM 986 N N . LYS A 1 124 ? 14.906 -10.038 -11.292 1.00 74.06 124 LYS A N 1
ATOM 987 C CA . LYS A 1 124 ? 14.414 -10.280 -12.657 1.00 74.06 124 LYS A CA 1
ATOM 988 C C . LYS A 1 124 ? 15.150 -9.442 -13.709 1.00 74.06 124 LYS A C 1
ATOM 990 O O . LYS A 1 124 ? 15.286 -9.907 -14.833 1.00 74.06 124 LYS A O 1
ATOM 995 N N . ILE A 1 125 ? 15.577 -8.223 -13.378 1.00 68.38 125 ILE A N 1
ATOM 996 C CA . ILE A 1 125 ? 16.316 -7.327 -14.285 1.00 68.38 125 ILE A CA 1
ATOM 997 C C . ILE A 1 125 ? 17.791 -7.731 -14.368 1.00 68.38 125 ILE A C 1
ATOM 999 O O . ILE A 1 125 ? 18.352 -7.730 -15.456 1.00 68.38 125 ILE A O 1
ATOM 1003 N N . GLU A 1 126 ? 18.405 -8.128 -13.252 1.00 70.81 126 GLU A N 1
ATOM 1004 C CA . GLU A 1 126 ? 19.782 -8.647 -13.209 1.00 70.81 126 GLU A CA 1
ATOM 1005 C C . GLU A 1 126 ? 19.955 -9.889 -14.104 1.00 70.81 126 GLU A C 1
ATOM 1007 O O . GLU A 1 126 ? 21.040 -10.129 -14.623 1.00 70.81 126 GLU A O 1
ATOM 1012 N N . GLY A 1 127 ? 18.873 -10.640 -14.345 1.00 65.00 127 GLY A N 1
ATOM 1013 C CA . GLY A 1 127 ? 18.841 -11.762 -15.285 1.00 65.00 127 GLY A CA 1
ATOM 1014 C C . GLY A 1 127 ? 18.458 -11.418 -16.732 1.00 65.00 127 GLY A C 1
ATOM 1015 O O . GLY A 1 127 ? 18.345 -12.341 -17.535 1.00 65.00 127 GLY A O 1
ATOM 1016 N N . GLN A 1 128 ? 18.210 -10.147 -17.081 1.00 74.44 128 GLN A N 1
ATOM 1017 C CA . GLN A 1 128 ? 17.784 -9.745 -18.431 1.00 74.44 128 GLN A CA 1
ATOM 1018 C C . GLN A 1 128 ? 18.956 -9.354 -19.329 1.00 74.44 128 GLN A C 1
ATOM 1020 O O . GLN A 1 128 ? 19.843 -8.589 -18.955 1.00 74.44 128 GLN A O 1
ATOM 1025 N N . SER A 1 129 ? 18.909 -9.829 -20.571 1.00 80.56 129 SER A N 1
ATOM 1026 C CA . SER A 1 129 ? 19.854 -9.439 -21.613 1.00 80.56 129 SER A CA 1
ATOM 1027 C C . SER A 1 129 ? 19.670 -7.973 -22.028 1.00 80.56 129 SER A C 1
ATOM 1029 O O . SER A 1 129 ? 18.577 -7.401 -21.959 1.00 80.56 129 SER A O 1
ATOM 1031 N N . ALA A 1 130 ? 20.732 -7.362 -22.559 1.00 80.38 130 ALA A N 1
ATOM 1032 C CA . ALA A 1 130 ? 20.671 -6.010 -23.122 1.00 80.38 130 ALA A CA 1
ATOM 1033 C C . ALA A 1 130 ? 19.592 -5.874 -24.219 1.00 80.38 130 ALA A C 1
ATOM 1035 O O . ALA A 1 130 ? 18.953 -4.827 -24.341 1.00 80.38 130 ALA A O 1
ATOM 1036 N N . ALA A 1 131 ? 19.344 -6.947 -24.977 1.00 83.94 131 ALA A N 1
ATOM 1037 C CA . ALA A 1 131 ? 18.299 -7.001 -25.995 1.00 83.94 131 ALA A CA 1
ATOM 1038 C C . ALA A 1 131 ? 16.886 -6.918 -25.389 1.00 83.94 131 ALA A C 1
ATOM 1040 O O . ALA A 1 131 ? 16.030 -6.192 -25.900 1.00 83.94 131 ALA A O 1
ATOM 1041 N N . GLU A 1 132 ? 16.637 -7.604 -24.273 1.00 82.56 132 GLU A N 1
ATOM 1042 C CA . GLU A 1 132 ? 15.351 -7.547 -23.568 1.00 82.56 132 GLU A CA 1
ATOM 1043 C C . GLU A 1 132 ? 15.111 -6.178 -22.932 1.00 82.56 132 GLU A C 1
ATOM 1045 O O . GLU A 1 132 ? 14.006 -5.640 -23.034 1.00 82.56 132 GLU A O 1
ATOM 1050 N N . MET A 1 133 ? 16.149 -5.571 -22.354 1.00 79.69 133 MET A N 1
ATOM 1051 C CA . MET A 1 133 ? 16.071 -4.212 -21.815 1.00 79.69 133 MET A CA 1
ATOM 1052 C C . MET A 1 133 ? 15.790 -3.179 -22.913 1.00 79.69 133 MET A C 1
ATOM 1054 O O . MET A 1 133 ? 14.939 -2.304 -22.740 1.00 79.69 133 MET A O 1
ATOM 1058 N N . ALA A 1 134 ? 16.439 -3.301 -24.075 1.00 85.38 134 ALA A N 1
ATOM 1059 C CA . ALA A 1 134 ? 16.173 -2.442 -25.227 1.00 85.38 134 ALA A CA 1
ATOM 1060 C C . ALA A 1 134 ? 14.732 -2.602 -25.743 1.00 85.38 134 ALA A C 1
ATOM 1062 O O . ALA A 1 134 ? 14.072 -1.608 -26.061 1.00 85.38 134 ALA A O 1
ATOM 1063 N N . LYS A 1 135 ? 14.216 -3.839 -25.774 1.00 87.38 135 LYS A N 1
ATOM 1064 C CA . LYS A 1 135 ? 12.825 -4.128 -26.144 1.00 87.38 135 LYS A CA 1
ATOM 1065 C C . LYS A 1 135 ? 11.834 -3.491 -25.166 1.00 87.38 135 LYS A C 1
ATOM 1067 O O . LYS A 1 135 ? 10.892 -2.846 -25.620 1.00 87.38 135 LYS A O 1
ATOM 1072 N N . ARG A 1 136 ? 12.060 -3.620 -23.853 1.00 82.81 136 ARG A N 1
ATOM 1073 C CA . ARG A 1 136 ? 11.226 -2.993 -22.808 1.00 82.81 136 ARG A CA 1
ATOM 1074 C C . ARG A 1 136 ? 11.214 -1.478 -22.931 1.00 82.81 136 ARG A C 1
ATOM 1076 O O . ARG A 1 136 ? 10.147 -0.906 -23.090 1.00 82.81 136 ARG A O 1
ATOM 1083 N N . LYS A 1 137 ? 12.391 -0.852 -23.036 1.00 84.88 137 LYS A N 1
ATOM 1084 C CA . LYS A 1 137 ? 12.519 0.599 -23.237 1.00 84.88 137 LYS A CA 1
ATOM 1085 C C . LYS A 1 137 ? 11.760 1.085 -24.477 1.00 84.88 137 LYS A C 1
ATOM 1087 O O . LYS A 1 137 ? 11.143 2.150 -24.448 1.00 84.88 137 LYS A O 1
ATOM 1092 N N . LYS A 1 138 ? 11.801 0.320 -25.575 1.00 89.88 138 LYS A N 1
ATOM 1093 C CA . LYS A 1 138 ? 11.046 0.634 -26.797 1.00 89.88 138 LYS A CA 1
ATOM 1094 C C . LYS A 1 138 ? 9.536 0.552 -26.561 1.00 89.88 138 LYS A C 1
ATOM 1096 O O . LYS A 1 138 ? 8.822 1.452 -27.001 1.00 89.88 138 LYS A O 1
ATOM 1101 N N . GLU A 1 139 ? 9.061 -0.475 -25.859 1.00 88.88 139 GLU A N 1
ATOM 1102 C CA . GLU A 1 139 ? 7.637 -0.616 -25.537 1.00 88.88 139 GLU A CA 1
ATOM 1103 C C . GLU A 1 139 ? 7.163 0.439 -24.534 1.00 88.88 139 GLU A C 1
ATOM 1105 O O . GLU A 1 139 ? 6.147 1.080 -24.782 1.00 88.88 139 GLU A O 1
ATOM 1110 N N . GLY A 1 140 ? 7.928 0.718 -23.476 1.00 87.38 140 GLY A N 1
ATOM 1111 C CA . GLY A 1 140 ? 7.639 1.792 -22.525 1.00 87.38 140 GLY A CA 1
ATOM 1112 C C . GLY A 1 140 ? 7.536 3.155 -23.215 1.00 87.38 140 GLY A C 1
ATOM 1113 O O . GLY A 1 140 ? 6.587 3.903 -22.977 1.00 87.38 140 GLY A O 1
ATOM 1114 N N . LYS A 1 141 ? 8.438 3.455 -24.167 1.00 88.69 141 LYS A N 1
ATOM 1115 C CA . LYS A 1 141 ? 8.335 4.667 -25.000 1.00 88.69 141 LYS A CA 1
ATOM 1116 C C . LYS A 1 141 ? 7.054 4.670 -25.842 1.00 88.69 141 LYS A C 1
ATOM 1118 O O . LYS A 1 141 ? 6.364 5.684 -25.881 1.00 88.69 141 LYS A O 1
ATOM 1123 N N . ARG A 1 142 ? 6.715 3.546 -26.482 1.00 90.75 142 ARG A N 1
ATOM 1124 C CA . ARG A 1 142 ? 5.495 3.408 -27.294 1.00 90.75 142 ARG A CA 1
ATOM 1125 C C . ARG A 1 142 ? 4.232 3.632 -26.459 1.00 90.75 142 ARG A C 1
ATOM 1127 O O . ARG A 1 142 ? 3.382 4.425 -26.852 1.00 90.75 142 ARG A O 1
ATOM 1134 N N . LEU A 1 143 ? 4.130 2.974 -25.305 1.00 89.81 143 LEU A N 1
ATOM 1135 C CA . LEU A 1 143 ? 3.012 3.106 -24.369 1.00 89.81 143 LEU A CA 1
ATOM 1136 C C . LEU A 1 143 ? 2.882 4.539 -23.851 1.00 89.81 143 LEU A C 1
ATOM 1138 O O . LEU A 1 143 ? 1.789 5.100 -23.889 1.00 89.81 143 LEU A O 1
ATOM 1142 N N . SER A 1 144 ? 3.995 5.156 -23.444 1.00 89.88 144 SER A N 1
ATOM 1143 C CA . SER A 1 144 ? 4.036 6.553 -22.997 1.00 89.88 144 SER A CA 1
ATOM 1144 C C . SER A 1 144 ? 3.461 7.508 -24.051 1.00 89.88 144 SER A C 1
ATOM 1146 O O . SER A 1 144 ? 2.606 8.341 -23.739 1.00 89.88 144 SER A O 1
ATOM 1148 N N . SER A 1 145 ? 3.849 7.342 -25.321 1.00 89.69 145 SER A N 1
ATOM 1149 C CA . SER A 1 145 ? 3.310 8.136 -26.430 1.00 89.69 145 SER A CA 1
ATOM 1150 C C . SER A 1 145 ? 1.821 7.875 -26.685 1.00 89.69 145 SER A C 1
ATOM 1152 O O . SER A 1 145 ? 1.069 8.827 -26.879 1.00 89.69 145 SER A O 1
ATOM 1154 N N . LEU A 1 146 ? 1.370 6.614 -26.650 1.00 88.69 146 LEU A N 1
ATOM 1155 C CA . LEU A 1 146 ? -0.038 6.248 -26.878 1.00 88.69 146 LEU A CA 1
ATOM 1156 C C . LEU A 1 146 ? -0.977 6.807 -25.802 1.00 88.69 146 LEU A C 1
ATOM 1158 O O . LEU A 1 146 ? -2.071 7.277 -26.106 1.00 88.69 146 LEU A O 1
ATOM 1162 N N . ILE A 1 147 ? -0.532 6.773 -24.549 1.00 87.62 147 ILE A N 1
ATOM 1163 C CA . ILE A 1 147 ? -1.259 7.282 -23.378 1.00 87.62 147 ILE A CA 1
ATOM 1164 C C . ILE A 1 147 ? -1.173 8.815 -23.308 1.00 87.62 147 ILE A C 1
ATOM 1166 O O . ILE A 1 147 ? -1.985 9.471 -22.661 1.00 87.62 147 ILE A O 1
ATOM 1170 N N . GLY A 1 148 ? -0.235 9.419 -24.040 1.00 90.50 148 GLY A N 1
ATOM 1171 C CA . GLY A 1 148 ? -0.097 10.864 -24.139 1.00 90.50 148 GLY A CA 1
ATOM 1172 C C . GLY A 1 148 ? 0.630 11.490 -22.955 1.00 90.50 148 GLY A C 1
ATOM 1173 O O . GLY A 1 148 ? 0.453 12.683 -22.723 1.00 90.50 148 GLY A O 1
ATOM 1174 N N . CYS A 1 149 ? 1.469 10.737 -22.236 1.00 91.31 149 CYS A N 1
ATOM 1175 C CA . CYS A 1 149 ? 2.310 11.280 -21.164 1.00 91.31 149 CYS A CA 1
ATOM 1176 C C . CYS A 1 149 ? 3.140 12.500 -21.626 1.00 91.31 149 CYS A C 1
ATOM 1178 O O . CYS A 1 149 ? 3.167 13.493 -20.889 1.00 91.31 149 CYS A O 1
ATOM 1180 N N . PRO A 1 150 ? 3.737 12.506 -22.844 1.00 93.62 150 PRO A N 1
ATOM 1181 C CA . PRO A 1 150 ? 4.492 13.658 -23.343 1.00 93.62 150 PRO A CA 1
ATOM 1182 C C . PRO A 1 150 ? 3.688 14.954 -23.464 1.00 93.62 150 PRO A C 1
ATOM 1184 O O . PRO A 1 150 ? 4.263 16.034 -23.383 1.00 93.62 150 PRO A O 1
ATOM 1187 N N . LYS A 1 151 ? 2.354 14.877 -23.599 1.00 92.06 151 LYS A N 1
ATOM 1188 C CA . LYS A 1 151 ? 1.489 16.065 -23.736 1.00 92.06 151 LYS A CA 1
ATOM 1189 C C . LYS A 1 151 ? 1.547 16.983 -22.516 1.00 92.06 151 LYS A C 1
ATOM 1191 O O . LYS A 1 151 ? 1.273 18.174 -22.633 1.00 92.06 151 LYS A O 1
ATOM 1196 N N . CYS A 1 152 ? 1.857 16.418 -21.353 1.00 92.44 152 CYS A N 1
ATOM 1197 C CA . CYS A 1 152 ? 2.001 17.163 -20.109 1.00 92.44 152 CYS A CA 1
ATOM 1198 C C . CYS A 1 152 ? 3.457 17.168 -19.644 1.00 92.44 152 CYS A C 1
ATOM 1200 O O . CYS A 1 152 ? 3.970 18.220 -19.288 1.00 92.44 152 CYS A O 1
ATOM 1202 N N . HIS A 1 153 ? 4.129 16.017 -19.675 1.00 93.75 153 HIS A N 1
ATOM 1203 C CA . HIS A 1 153 ? 5.470 15.864 -19.110 1.00 93.75 153 HIS A CA 1
ATOM 1204 C C . HIS A 1 153 ? 6.607 16.183 -20.091 1.00 93.75 153 HIS A C 1
ATOM 1206 O O . HIS A 1 153 ? 7.764 16.020 -19.723 1.00 93.75 153 HIS A O 1
ATOM 1212 N N . GLY A 1 154 ? 6.299 16.603 -21.322 1.00 93.25 154 GLY A N 1
ATOM 1213 C CA . GLY A 1 154 ? 7.274 16.855 -22.383 1.00 93.25 154 GLY A CA 1
ATOM 1214 C C . GLY A 1 154 ? 7.782 15.579 -23.066 1.00 93.25 154 GLY A C 1
ATOM 1215 O O . GLY A 1 154 ? 7.751 14.485 -22.501 1.00 93.25 154 GLY A O 1
ATOM 1216 N N . GLU A 1 155 ? 8.284 15.715 -24.297 1.00 91.88 155 GLU A N 1
ATOM 1217 C CA . GLU A 1 155 ? 8.798 14.598 -25.119 1.00 91.88 155 GLU A CA 1
ATOM 1218 C C . GLU A 1 155 ? 9.959 13.842 -24.461 1.00 91.88 155 GLU A C 1
ATOM 1220 O O . GLU A 1 155 ? 10.104 12.628 -24.616 1.00 91.88 155 GLU A O 1
ATOM 1225 N N . SER A 1 156 ? 10.779 14.553 -23.689 1.00 90.00 156 SER A N 1
ATOM 1226 C CA . SER A 1 156 ? 11.893 13.985 -22.931 1.00 90.00 156 SER A CA 1
ATOM 1227 C C . SER A 1 156 ? 11.517 13.582 -21.503 1.00 90.00 156 SER A C 1
ATOM 1229 O O . SER A 1 156 ? 12.355 13.017 -20.804 1.00 90.00 156 SER A O 1
ATOM 1231 N N . GLY A 1 157 ? 10.282 13.846 -21.060 1.00 91.50 157 GLY A N 1
ATOM 1232 C CA . GLY A 1 157 ? 9.887 13.734 -19.655 1.00 91.50 157 GLY A CA 1
ATOM 1233 C C . GLY A 1 157 ? 10.292 14.940 -18.797 1.00 91.50 157 GLY A C 1
ATOM 1234 O O . GLY A 1 157 ? 10.227 14.849 -17.567 1.00 91.50 157 GLY A O 1
ATOM 1235 N N . THR A 1 158 ? 10.711 16.037 -19.430 1.00 95.31 158 THR A N 1
ATOM 1236 C CA . THR A 1 158 ? 10.920 17.347 -18.807 1.00 95.31 158 THR A CA 1
ATOM 1237 C C . THR A 1 158 ? 9.828 18.306 -19.278 1.00 95.31 158 THR A C 1
ATOM 1239 O O . THR A 1 158 ? 9.716 18.579 -20.470 1.00 95.31 158 THR A O 1
ATOM 1242 N N . SER A 1 159 ? 9.021 18.793 -18.341 1.00 92.75 159 SER A N 1
ATOM 1243 C CA . SER A 1 159 ? 7.944 19.753 -18.552 1.00 92.75 159 SER A CA 1
ATOM 1244 C C . SER A 1 159 ? 8.454 21.188 -18.422 1.00 92.75 159 SER A C 1
ATOM 1246 O O . SER A 1 159 ? 9.208 21.500 -17.502 1.00 92.75 159 SER A O 1
ATOM 1248 N N . ASP A 1 160 ? 7.952 22.075 -19.281 1.00 91.62 160 ASP A N 1
ATOM 1249 C CA . ASP A 1 160 ? 8.152 23.527 -19.174 1.00 91.62 160 ASP A CA 1
ATOM 1250 C C . ASP A 1 160 ? 7.124 24.201 -18.241 1.00 91.62 160 ASP A C 1
ATOM 1252 O O . ASP A 1 160 ? 7.231 25.385 -17.926 1.00 91.62 160 ASP A O 1
ATOM 1256 N N . LYS A 1 161 ? 6.104 23.453 -17.798 1.00 89.75 161 LYS A N 1
ATOM 1257 C CA . LYS A 1 161 ? 5.044 23.927 -16.899 1.00 89.75 161 LYS A CA 1
ATOM 1258 C C . LYS A 1 161 ? 5.401 23.644 -15.435 1.00 89.75 161 LYS A C 1
ATOM 1260 O O . LYS A 1 161 ? 5.577 22.467 -15.109 1.00 89.75 161 LYS A O 1
ATOM 1265 N N . PRO A 1 162 ? 5.440 24.656 -14.546 1.00 86.50 162 PRO A N 1
ATOM 1266 C CA . PRO A 1 162 ? 5.796 24.482 -13.133 1.00 86.50 162 PRO A CA 1
ATOM 1267 C C . PRO A 1 162 ? 4.904 23.498 -12.362 1.00 86.50 162 PRO A C 1
ATOM 1269 O O . PRO A 1 162 ? 5.365 22.822 -11.446 1.00 86.50 162 PRO A O 1
ATOM 1272 N N . GLU A 1 163 ? 3.625 23.410 -12.722 1.00 84.62 163 GLU A N 1
ATOM 1273 C CA . GLU A 1 163 ? 2.639 22.542 -12.078 1.00 84.62 163 GLU A CA 1
ATOM 1274 C C . GLU A 1 163 ? 2.702 21.079 -12.542 1.00 84.62 163 GLU A C 1
ATOM 1276 O O . GLU A 1 163 ? 2.108 20.205 -11.904 1.00 84.62 163 GLU A O 1
ATOM 1281 N N . VAL A 1 164 ? 3.424 20.789 -13.632 1.00 89.56 164 VAL A N 1
ATOM 1282 C CA . VAL A 1 164 ? 3.591 19.428 -14.148 1.00 89.56 164 VAL A CA 1
ATOM 1283 C C . VAL A 1 164 ? 5.002 18.926 -13.828 1.00 89.56 164 VAL A C 1
ATOM 1285 O O . VAL A 1 164 ? 5.982 19.486 -14.314 1.00 89.56 164 VAL A O 1
ATOM 1288 N N . PRO A 1 165 ? 5.146 17.849 -13.036 1.00 90.12 165 PRO A N 1
ATOM 1289 C CA . PRO A 1 165 ? 6.455 17.395 -12.588 1.00 90.12 165 PRO A CA 1
ATOM 1290 C C . PRO A 1 165 ? 7.266 16.737 -13.710 1.00 90.12 165 PRO A C 1
ATOM 1292 O O . PRO A 1 165 ? 6.724 16.036 -14.568 1.00 90.12 165 PRO A O 1
ATOM 1295 N N . ASN A 1 166 ? 8.590 16.873 -13.630 1.00 91.62 166 ASN A N 1
ATOM 1296 C CA . ASN A 1 166 ? 9.528 16.150 -14.486 1.00 91.62 166 ASN A CA 1
ATOM 1297 C C . ASN A 1 166 ? 9.586 14.669 -14.091 1.00 91.62 166 ASN A C 1
ATOM 1299 O O . ASN A 1 166 ? 9.817 14.327 -12.928 1.00 91.62 166 ASN A O 1
ATOM 1303 N N . ILE A 1 167 ? 9.412 13.790 -15.076 1.00 91.56 167 ILE A N 1
ATOM 1304 C CA . ILE A 1 167 ? 9.557 12.334 -14.923 1.00 91.56 167 ILE A CA 1
ATOM 1305 C C . ILE A 1 167 ? 10.927 11.841 -15.405 1.00 91.56 167 ILE A C 1
ATOM 1307 O O . ILE A 1 167 ? 11.366 10.760 -15.012 1.00 91.56 167 ILE A O 1
ATOM 1311 N N . ALA A 1 168 ? 11.624 12.637 -16.220 1.00 90.12 168 ALA A N 1
ATOM 1312 C CA . ALA A 1 168 ? 12.995 12.373 -16.628 1.00 90.12 168 ALA A CA 1
ATOM 1313 C C . ALA A 1 168 ? 13.930 12.313 -15.410 1.00 90.12 168 ALA A C 1
ATOM 1315 O O . ALA A 1 168 ? 13.833 13.123 -14.490 1.00 90.12 168 ALA A O 1
ATOM 1316 N N . GLY A 1 169 ? 14.836 11.332 -15.393 1.00 83.38 169 GLY A N 1
ATOM 1317 C CA . GLY A 1 169 ? 15.819 11.159 -14.315 1.00 83.38 169 GLY A CA 1
ATOM 1318 C C . GLY A 1 169 ? 15.265 10.586 -13.004 1.00 83.38 169 GLY A C 1
ATOM 1319 O O . GLY A 1 169 ? 16.035 10.340 -12.077 1.00 83.38 169 GLY A O 1
ATOM 1320 N N . GLN A 1 170 ? 13.959 10.320 -12.912 1.00 81.25 170 GLN A N 1
ATOM 1321 C CA . GLN A 1 170 ? 13.375 9.675 -11.739 1.00 81.25 170 GLN A CA 1
ATOM 1322 C C . GLN A 1 170 ? 13.738 8.188 -11.666 1.00 81.25 170 GLN A C 1
ATOM 1324 O O . GLN A 1 170 ? 13.854 7.489 -12.674 1.00 81.25 170 GLN A O 1
ATOM 1329 N N . LYS A 1 171 ? 13.871 7.671 -10.440 1.00 75.19 171 LYS A N 1
ATOM 1330 C CA . LYS A 1 171 ? 14.104 6.238 -10.207 1.00 75.19 171 LYS A CA 1
ATOM 1331 C C . LYS A 1 171 ? 12.884 5.433 -10.675 1.00 75.19 171 LYS A C 1
ATOM 1333 O O . LYS A 1 171 ? 11.753 5.790 -10.351 1.00 75.19 171 LYS A O 1
ATOM 1338 N N . ILE A 1 172 ? 13.101 4.292 -11.336 1.00 75.31 172 ILE A N 1
ATOM 1339 C CA . ILE A 1 172 ? 12.016 3.410 -11.825 1.00 75.31 172 ILE A CA 1
ATOM 1340 C C . ILE A 1 172 ? 11.032 3.064 -10.698 1.00 75.31 172 ILE A C 1
ATOM 1342 O O . ILE A 1 172 ? 9.822 3.206 -10.856 1.00 75.31 172 ILE A O 1
ATOM 1346 N N . GLY A 1 173 ? 11.548 2.681 -9.523 1.00 66.62 173 GLY A N 1
ATOM 1347 C CA . GLY A 1 173 ? 10.713 2.371 -8.359 1.00 66.62 173 GLY A CA 1
ATOM 1348 C C . GLY A 1 173 ? 9.845 3.550 -7.905 1.00 66.62 173 GLY A C 1
ATOM 1349 O O . GLY A 1 173 ? 8.690 3.353 -7.539 1.00 66.62 173 GLY A O 1
ATOM 1350 N N . TYR A 1 174 ? 10.356 4.781 -7.994 1.00 68.88 174 TYR A N 1
ATOM 1351 C CA . TYR A 1 174 ? 9.580 5.979 -7.675 1.00 68.88 174 TYR A CA 1
ATOM 1352 C C . TYR A 1 174 ? 8.421 6.164 -8.661 1.00 68.88 174 TYR A C 1
ATOM 1354 O O . TYR A 1 174 ? 7.278 6.294 -8.227 1.00 68.88 174 TYR A O 1
ATOM 1362 N N . LEU A 1 175 ? 8.686 6.098 -9.970 1.00 80.19 175 LEU A N 1
ATOM 1363 C CA . LEU A 1 175 ? 7.661 6.256 -11.010 1.00 80.19 175 LEU A CA 1
ATOM 1364 C C . LEU A 1 175 ? 6.559 5.194 -10.901 1.00 80.19 175 LEU A C 1
ATOM 1366 O O . LEU A 1 175 ? 5.373 5.526 -10.909 1.00 80.19 175 LEU A O 1
ATOM 1370 N N . VAL A 1 176 ? 6.937 3.928 -10.703 1.00 78.06 176 VAL A N 1
ATOM 1371 C CA . VAL A 1 176 ? 5.988 2.827 -10.480 1.00 78.06 176 VAL A CA 1
ATOM 1372 C C . VAL A 1 176 ? 5.097 3.101 -9.270 1.00 78.06 176 VAL A C 1
ATOM 1374 O O . VAL A 1 176 ? 3.881 2.897 -9.329 1.00 78.06 176 VAL A O 1
ATOM 1377 N N . ASN A 1 177 ? 5.689 3.570 -8.171 1.00 68.88 177 ASN A N 1
ATOM 1378 C CA . ASN A 1 177 ? 4.952 3.867 -6.949 1.00 68.88 177 ASN A CA 1
ATOM 1379 C C . ASN A 1 177 ? 3.999 5.051 -7.129 1.00 68.88 177 ASN A C 1
ATOM 1381 O O . ASN A 1 177 ? 2.864 4.970 -6.665 1.00 68.88 177 ASN A O 1
ATOM 1385 N N . GLN A 1 178 ? 4.397 6.098 -7.860 1.00 79.44 178 GLN A N 1
ATOM 1386 C CA . GLN A 1 178 ? 3.489 7.196 -8.202 1.00 79.44 178 GLN A CA 1
ATOM 1387 C C . GLN A 1 178 ? 2.300 6.699 -9.035 1.00 79.44 178 GLN A C 1
ATOM 1389 O O . GLN A 1 178 ? 1.155 6.967 -8.677 1.00 79.44 178 GLN A O 1
ATOM 1394 N N . LEU A 1 179 ? 2.538 5.905 -10.086 1.00 83.94 179 LEU A N 1
ATOM 1395 C CA . LEU A 1 179 ? 1.465 5.350 -10.924 1.00 83.94 179 LEU A CA 1
ATOM 1396 C C . LEU A 1 179 ? 0.496 4.480 -10.113 1.00 83.94 179 LEU A C 1
ATOM 1398 O O . LEU A 1 179 ? -0.712 4.540 -10.305 1.00 83.94 179 LEU A O 1
ATOM 1402 N N . ARG A 1 180 ? 0.990 3.695 -9.156 1.00 76.19 180 ARG A N 1
ATOM 1403 C CA . ARG A 1 180 ? 0.129 2.907 -8.259 1.00 76.19 180 ARG A CA 1
ATOM 1404 C C . ARG A 1 180 ? -0.658 3.761 -7.283 1.00 76.19 180 ARG A C 1
ATOM 1406 O O . ARG A 1 180 ? -1.813 3.445 -7.013 1.00 76.19 180 ARG A O 1
ATOM 1413 N N . ALA A 1 181 ? -0.043 4.819 -6.764 1.00 71.56 181 ALA A N 1
ATOM 1414 C CA . ALA A 1 181 ? -0.717 5.759 -5.884 1.00 71.56 181 ALA A CA 1
ATOM 1415 C C . ALA A 1 181 ? -1.888 6.448 -6.601 1.00 71.56 181 ALA A C 1
ATOM 1417 O O . ALA A 1 181 ? -2.945 6.589 -6.002 1.00 71.56 181 ALA A O 1
ATOM 1418 N N . PHE A 1 182 ? -1.743 6.792 -7.887 1.00 81.00 182 PHE A N 1
ATOM 1419 C CA . PHE A 1 182 ? -2.849 7.294 -8.716 1.00 81.00 182 PHE A CA 1
ATOM 1420 C C . PHE A 1 182 ? -3.898 6.217 -9.057 1.00 81.00 182 PHE A C 1
ATOM 1422 O O . PHE A 1 182 ? -5.063 6.537 -9.270 1.00 81.00 182 PHE A O 1
ATOM 1429 N N . GLN A 1 183 ? -3.524 4.935 -9.117 1.00 77.50 183 GLN A N 1
ATOM 1430 C CA . GLN A 1 183 ? -4.472 3.852 -9.408 1.00 77.50 183 GLN A CA 1
ATOM 1431 C C . GLN A 1 183 ? -5.428 3.568 -8.237 1.00 77.50 183 GLN A C 1
ATOM 1433 O O . GLN A 1 183 ? -6.572 3.172 -8.464 1.00 77.50 183 GLN A O 1
ATOM 1438 N N . LYS A 1 184 ? -4.972 3.749 -6.992 1.00 68.69 184 LYS A N 1
ATOM 1439 C CA . LYS A 1 184 ? -5.795 3.569 -5.791 1.00 68.69 184 LYS A CA 1
ATOM 1440 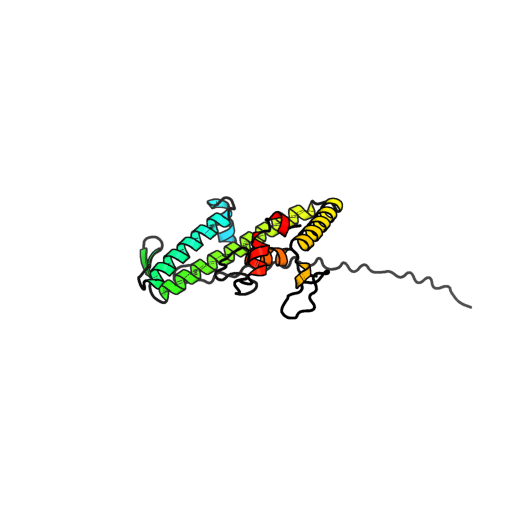C C . LYS A 1 184 ? -6.621 4.835 -5.529 1.00 68.69 184 LYS A C 1
ATOM 1442 O O . LYS A 1 184 ? -6.060 5.898 -5.301 1.00 68.69 184 LYS A O 1
ATOM 1447 N N . GLU A 1 185 ? -7.951 4.720 -5.501 1.00 52.84 185 GLU A N 1
ATOM 1448 C CA . GLU A 1 185 ? -8.844 5.857 -5.191 1.00 52.84 185 GLU A CA 1
ATOM 1449 C C . GLU A 1 185 ? -8.783 6.298 -3.720 1.00 52.84 185 GLU A C 1
ATOM 1451 O O . GLU A 1 185 ? -9.139 7.429 -3.397 1.00 52.84 185 GLU A O 1
ATOM 1456 N N . HIS A 1 186 ? -8.249 5.450 -2.837 1.00 41.34 186 HIS A N 1
ATOM 1457 C CA . HIS A 1 186 ? -8.070 5.747 -1.422 1.00 41.34 186 HIS A CA 1
ATOM 1458 C C . HIS A 1 186 ? -6.714 5.233 -0.946 1.00 41.34 186 HIS A C 1
ATOM 1460 O O . HIS A 1 186 ? -6.578 4.094 -0.511 1.00 41.34 186 HIS A O 1
ATOM 1466 N N . ALA A 1 187 ? -5.689 6.076 -1.016 1.00 43.06 187 ALA A N 1
ATOM 1467 C CA . ALA A 1 187 ? -4.543 5.916 -0.135 1.00 43.06 187 ALA A CA 1
ATOM 1468 C C . ALA A 1 187 ? -4.826 6.774 1.097 1.00 43.06 187 ALA A C 1
ATOM 1470 O O . ALA A 1 187 ? -4.422 7.935 1.165 1.00 43.06 187 ALA A O 1
ATOM 1471 N N . VAL A 1 188 ? -5.589 6.220 2.045 1.00 38.06 188 VAL A N 1
ATOM 1472 C CA . VAL A 1 188 ? -5.553 6.748 3.406 1.00 38.06 188 VAL A CA 1
ATOM 1473 C C . VAL A 1 188 ? -4.109 6.595 3.850 1.00 38.06 188 VAL A C 1
ATOM 1475 O O . VAL A 1 188 ? -3.592 5.486 3.810 1.00 38.06 188 VAL A O 1
ATOM 1478 N N . ASN A 1 189 ? -3.488 7.739 4.141 1.00 42.59 189 ASN A N 1
ATOM 1479 C CA . ASN A 1 189 ? -2.239 7.937 4.863 1.00 42.59 189 ASN A CA 1
ATOM 1480 C C . ASN A 1 189 ? -1.371 6.682 4.919 1.00 42.59 189 ASN A C 1
ATOM 1482 O O . ASN A 1 189 ? -1.612 5.913 5.837 1.00 42.59 189 ASN A O 1
ATOM 1486 N N . THR A 1 190 ? -0.436 6.512 3.959 1.00 43.84 190 THR A N 1
ATOM 1487 C CA . THR A 1 190 ? 0.946 5.993 4.169 1.00 43.84 190 THR A CA 1
ATOM 1488 C C . THR A 1 190 ? 1.742 5.627 2.930 1.00 43.84 190 THR A C 1
ATOM 1490 O O . THR A 1 190 ? 2.236 4.521 2.715 1.00 43.84 190 THR A O 1
ATOM 1493 N N . SER A 1 191 ? 2.010 6.667 2.147 1.00 42.22 191 SER A N 1
ATOM 1494 C CA . SER A 1 191 ? 3.240 6.704 1.366 1.00 42.22 191 SER A CA 1
ATOM 1495 C C . SER A 1 191 ? 4.379 7.261 2.238 1.00 42.22 191 SER A C 1
ATOM 1497 O O . SER A 1 191 ? 4.188 8.321 2.841 1.00 42.22 191 SER A O 1
ATOM 1499 N N . PRO A 1 192 ? 5.579 6.647 2.255 1.00 42.22 192 PRO A N 1
ATOM 1500 C CA . PRO A 1 192 ? 6.769 7.225 2.890 1.00 42.22 192 PRO A CA 1
ATOM 1501 C C . PRO A 1 192 ? 7.288 8.483 2.157 1.00 42.22 192 PRO A C 1
ATOM 1503 O O . PRO A 1 192 ? 8.251 9.099 2.598 1.00 42.22 192 PRO A O 1
ATOM 1506 N N . PHE A 1 193 ? 6.635 8.898 1.060 1.00 44.34 193 PHE A N 1
ATOM 1507 C CA . PHE A 1 193 ? 6.915 10.128 0.302 1.00 44.34 193 PHE A CA 1
ATOM 1508 C C . PHE A 1 193 ? 5.931 11.273 0.585 1.00 44.34 193 PHE A C 1
ATOM 1510 O O . PHE A 1 193 ? 5.807 12.197 -0.216 1.00 44.34 193 PHE A O 1
ATOM 1517 N N . GLY A 1 194 ? 5.229 11.221 1.714 1.00 36.59 194 GLY A N 1
ATOM 1518 C CA . GLY A 1 194 ? 4.326 12.285 2.122 1.00 36.59 194 GLY A CA 1
ATOM 1519 C C . GLY A 1 194 ? 2.876 12.047 1.711 1.00 36.59 194 GLY A C 1
ATOM 1520 O O . GLY A 1 194 ? 2.538 11.397 0.718 1.00 36.59 194 GLY A O 1
ATOM 1521 N N . SER A 1 195 ? 2.016 12.573 2.569 1.00 43.47 195 SER A N 1
ATOM 1522 C CA . SER A 1 195 ? 0.567 12.466 2.608 1.00 43.47 195 SER A CA 1
ATOM 1523 C C . SER A 1 195 ? -0.104 13.292 1.516 1.00 43.47 195 SER A C 1
ATOM 1525 O O . SER A 1 195 ? -0.594 14.395 1.755 1.00 43.47 195 SER A O 1
ATOM 1527 N N . THR A 1 196 ? -0.183 12.765 0.306 1.00 47.41 196 THR A N 1
ATOM 1528 C CA . THR A 1 196 ? -1.182 13.273 -0.632 1.00 47.41 196 THR A CA 1
ATOM 1529 C C . THR A 1 196 ? -1.793 12.109 -1.373 1.00 47.41 196 THR A C 1
ATOM 1531 O O . THR A 1 196 ? -1.118 11.418 -2.137 1.00 47.41 196 THR A O 1
ATOM 1534 N N . LEU A 1 197 ? -3.095 11.903 -1.147 1.00 53.19 197 LEU A N 1
ATOM 1535 C CA . LEU A 1 197 ? -3.961 11.284 -2.140 1.00 53.19 197 LEU A CA 1
ATOM 1536 C C . LEU A 1 197 ? -3.540 11.830 -3.501 1.00 53.19 197 LEU A C 1
ATOM 1538 O O . LEU A 1 197 ? -3.585 13.037 -3.745 1.00 53.19 197 LEU A O 1
ATOM 1542 N N . ARG A 1 198 ? -3.066 10.940 -4.367 1.00 66.31 198 ARG A N 1
ATOM 1543 C CA . ARG A 1 198 ? -2.754 11.277 -5.746 1.00 66.31 198 ARG A CA 1
ATOM 1544 C C . ARG A 1 198 ? -4.091 11.340 -6.483 1.00 66.31 198 ARG A C 1
ATOM 1546 O O . ARG A 1 198 ? -4.542 10.376 -7.092 1.00 66.31 198 ARG A O 1
ATOM 1553 N N . SER A 1 199 ? -4.769 12.469 -6.289 1.00 69.44 199 SER A N 1
ATOM 1554 C CA . SER A 1 199 ? -6.158 12.716 -6.683 1.00 69.44 199 SER A CA 1
ATOM 1555 C C . SER A 1 199 ? -6.299 13.486 -7.992 1.00 69.44 199 SER A C 1
ATOM 1557 O O . SER A 1 199 ? -7.417 13.802 -8.396 1.00 69.44 199 SER A O 1
ATOM 1559 N N . GLU A 1 200 ? -5.187 13.788 -8.666 1.00 84.50 200 GLU A N 1
ATOM 1560 C CA . GLU A 1 200 ? -5.242 14.411 -9.985 1.00 84.50 200 GLU A CA 1
ATOM 1561 C C . GLU A 1 200 ? -5.959 13.451 -10.952 1.00 84.50 200 GLU A C 1
ATOM 1563 O O . GLU A 1 200 ? -5.539 12.310 -11.162 1.00 84.50 200 GLU A O 1
ATOM 1568 N N . LYS A 1 201 ? -7.095 13.907 -11.489 1.00 83.44 201 LYS A N 1
ATOM 1569 C CA . LYS A 1 201 ? -8.062 13.077 -12.213 1.00 83.44 201 LYS A CA 1
ATOM 1570 C C . LYS A 1 201 ? -7.489 12.505 -13.505 1.00 83.44 201 LYS A C 1
ATOM 1572 O O . LYS A 1 201 ? -7.813 11.366 -13.849 1.00 83.44 201 LYS A O 1
ATOM 1577 N N . ALA A 1 202 ? -6.671 13.267 -14.230 1.00 83.81 202 ALA A N 1
ATOM 1578 C CA . ALA A 1 202 ? -6.053 12.781 -15.458 1.00 83.81 202 ALA A CA 1
ATOM 1579 C C . ALA A 1 202 ? -5.091 11.626 -15.149 1.00 83.81 202 ALA A C 1
ATOM 1581 O O . ALA A 1 202 ? -5.199 10.554 -15.742 1.00 83.81 202 ALA A O 1
ATOM 1582 N N . MET A 1 203 ? -4.224 11.787 -14.156 1.00 86.88 203 MET A N 1
ATOM 1583 C CA . MET A 1 203 ? -3.289 10.759 -13.724 1.00 86.88 203 MET A CA 1
ATOM 1584 C C . MET A 1 203 ? -3.994 9.547 -13.118 1.00 86.88 203 MET A C 1
ATOM 1586 O O . MET A 1 203 ? -3.577 8.426 -13.394 1.00 86.88 203 MET A O 1
ATOM 1590 N N . GLN A 1 204 ? -5.095 9.718 -12.377 1.00 86.50 204 GLN A N 1
ATOM 1591 C CA . GLN A 1 204 ? -5.915 8.590 -11.919 1.00 86.50 204 GLN A CA 1
ATOM 1592 C C . GLN A 1 204 ? -6.507 7.795 -13.089 1.00 86.50 204 GLN A C 1
ATOM 1594 O O . GLN A 1 204 ? -6.456 6.564 -13.092 1.00 86.50 204 GLN A O 1
ATOM 1599 N N . LYS A 1 205 ? -7.040 8.482 -14.108 1.00 87.25 205 LYS A N 1
ATOM 1600 C CA . LYS A 1 205 ? -7.571 7.844 -15.320 1.00 87.25 205 LYS A CA 1
ATOM 1601 C C . LYS A 1 205 ? -6.492 7.018 -16.027 1.00 87.25 205 LYS A C 1
ATOM 1603 O O . LYS A 1 205 ? -6.725 5.848 -16.320 1.00 87.25 205 LYS A O 1
ATOM 1608 N N . TRP A 1 206 ? -5.315 7.599 -16.257 1.00 87.3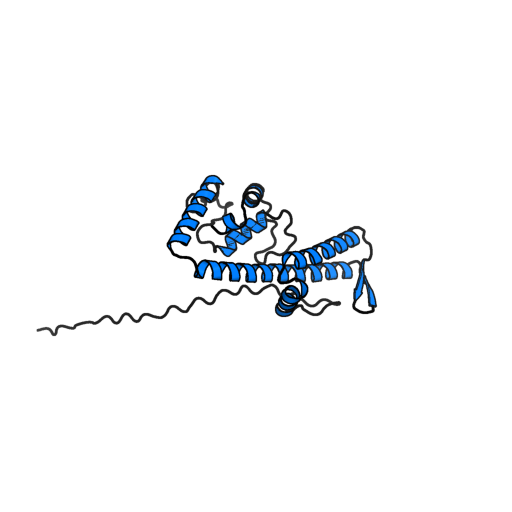1 206 TRP A N 1
ATOM 1609 C CA . TRP A 1 206 ? -4.212 6.923 -16.948 1.00 87.31 206 TRP A CA 1
ATOM 1610 C C . TRP A 1 206 ? -3.579 5.802 -16.116 1.00 87.31 206 TRP A C 1
ATOM 1612 O O . TRP A 1 206 ? -3.276 4.729 -16.628 1.00 87.31 206 TRP A O 1
ATOM 1622 N N . ALA A 1 207 ? -3.428 5.995 -14.808 1.00 86.81 207 ALA A N 1
ATOM 1623 C CA . ALA A 1 207 ? -2.901 4.969 -13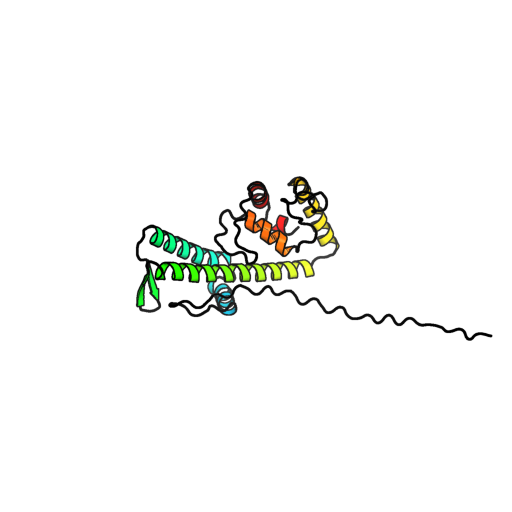.915 1.00 86.81 207 ALA A CA 1
ATOM 1624 C C . ALA A 1 207 ? -3.785 3.716 -13.854 1.00 86.81 207 ALA A C 1
ATOM 1626 O O . ALA A 1 207 ? -3.269 2.598 -13.752 1.00 86.81 207 ALA A O 1
ATOM 1627 N N . LYS A 1 208 ? -5.110 3.894 -13.933 1.00 85.75 208 LYS A N 1
ATOM 1628 C CA . LYS A 1 208 ? -6.083 2.796 -13.979 1.00 85.75 208 LYS A CA 1
ATOM 1629 C C . LYS A 1 208 ? -6.062 2.020 -15.293 1.00 85.75 208 LYS A C 1
ATOM 1631 O O . LYS A 1 208 ? -6.374 0.835 -15.264 1.00 85.75 208 LYS A O 1
ATOM 1636 N N . SER A 1 209 ? -5.669 2.641 -16.408 1.00 86.31 209 SER A N 1
ATOM 1637 C CA . SER A 1 209 ? -5.542 1.943 -17.695 1.00 86.31 209 SER A CA 1
ATOM 1638 C C . SER A 1 209 ? -4.254 1.126 -17.832 1.00 86.31 209 SER A C 1
ATOM 1640 O O . SER A 1 209 ? -4.138 0.343 -18.766 1.00 86.31 209 SER A O 1
ATOM 1642 N N . LEU A 1 210 ? -3.286 1.302 -16.926 1.00 85.00 210 LEU A N 1
ATOM 1643 C CA . LEU A 1 210 ? -2.003 0.601 -16.958 1.00 85.00 210 LEU A CA 1
ATOM 1644 C C . LEU A 1 210 ? -2.046 -0.711 -16.166 1.00 85.00 210 LEU A C 1
ATOM 1646 O O . LEU A 1 210 ? -2.383 -0.729 -14.973 1.00 85.00 210 LEU A O 1
ATOM 1650 N N . THR A 1 211 ? -1.580 -1.794 -16.784 1.00 84.19 211 THR A N 1
ATOM 1651 C CA . THR A 1 211 ? -1.307 -3.064 -16.102 1.00 84.19 211 THR A CA 1
ATOM 1652 C C . THR A 1 211 ? -0.070 -2.959 -15.196 1.00 84.19 211 THR A C 1
ATOM 1654 O O . THR A 1 211 ? 0.603 -1.928 -15.107 1.00 84.19 211 THR A O 1
ATOM 1657 N N . SER A 1 212 ? 0.230 -4.024 -14.450 1.00 73.31 212 SER A N 1
ATOM 1658 C CA . SER A 1 212 ? 1.458 -4.092 -13.645 1.00 73.31 212 SER A CA 1
ATOM 1659 C C . SER A 1 212 ? 2.723 -4.184 -14.499 1.00 73.31 212 SER A C 1
ATOM 1661 O O . SER A 1 212 ? 3.762 -3.679 -14.074 1.00 73.31 212 SER A O 1
ATOM 1663 N N . ASP A 1 213 ? 2.633 -4.804 -15.677 1.00 74.12 213 ASP A N 1
ATOM 1664 C CA . ASP A 1 213 ? 3.763 -4.963 -16.594 1.00 74.12 213 ASP A CA 1
ATOM 1665 C C . ASP A 1 213 ? 4.024 -3.683 -17.392 1.00 74.12 213 ASP A C 1
ATOM 1667 O O . ASP A 1 213 ? 5.185 -3.316 -17.580 1.00 74.12 213 ASP A O 1
ATOM 1671 N N . ASP A 1 214 ? 2.976 -2.931 -17.745 1.00 81.50 214 ASP A N 1
ATOM 1672 C CA . ASP A 1 214 ? 3.130 -1.624 -18.399 1.00 81.50 214 ASP A CA 1
ATOM 1673 C C . ASP A 1 214 ? 3.913 -0.645 -17.516 1.00 81.50 214 ASP A C 1
ATOM 1675 O O . ASP A 1 214 ? 4.759 0.099 -17.997 1.00 81.50 214 ASP A O 1
ATOM 1679 N N . LYS A 1 215 ? 3.686 -0.685 -16.195 1.00 78.44 215 LYS A N 1
ATOM 1680 C CA . LYS A 1 215 ? 4.396 0.165 -15.220 1.00 78.44 215 LYS A CA 1
ATOM 1681 C C . LYS A 1 215 ? 5.883 -0.178 -15.095 1.00 78.44 215 LYS A C 1
ATOM 1683 O O . LYS A 1 215 ? 6.643 0.639 -14.592 1.00 78.44 215 LYS A O 1
ATOM 1688 N N . LEU A 1 216 ? 6.276 -1.395 -15.470 1.00 73.25 216 LEU A N 1
ATOM 1689 C CA . LEU A 1 216 ? 7.641 -1.919 -15.359 1.00 73.25 216 LEU A CA 1
ATOM 1690 C C . LEU A 1 216 ? 8.415 -1.892 -16.687 1.00 73.25 216 LEU A C 1
ATOM 1692 O O . LEU A 1 216 ? 9.560 -2.352 -16.718 1.00 73.25 216 LEU A O 1
ATOM 1696 N N . SER A 1 217 ? 7.777 -1.446 -17.770 1.00 68.88 217 SER A N 1
ATOM 1697 C CA . SER A 1 217 ? 8.357 -1.378 -19.117 1.00 68.88 217 SER A CA 1
ATOM 1698 C C . SER A 1 217 ? 9.158 -0.097 -19.317 1.00 68.88 217 SER A C 1
ATOM 1700 O O . SER A 1 217 ? 10.229 -0.192 -19.958 1.00 68.88 217 SER A O 1
#

Foldseek 3Di:
DDDDDPDDPPPPPPPDPDPDPPPPDFDWQPDDPQGHTDDLVVLQVCCCPPVVVPLVVVLVVLVVVLVVLVVCQVVQHWDWDDRDPDIDTAGDPRSVVVSVSSVSSSQSSVSVNLVVVVVVLVVVVVPDDPVVVVVLVVVLLVLCVVLPVCVACNNQQNHPDPVGDRPHPDDLSVQLVLLVLLCDQDPPDHDPVDDDSSPPPSSNVSSVVDDSSSSVD

Radius of gyration: 24.31 Å; chains: 1; bounding box: 92×42×56 Å

Secondary structure (DSSP, 8-state):
------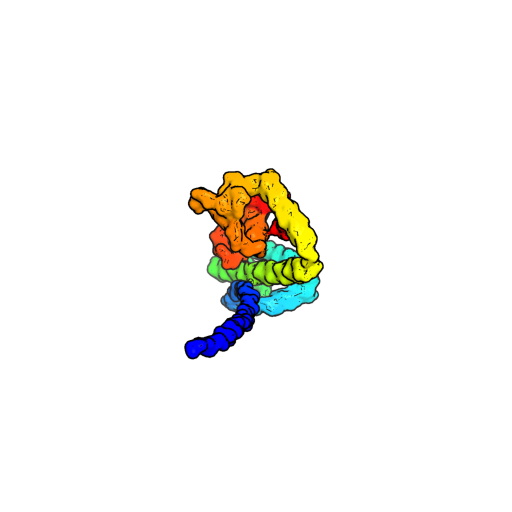------------------PPPPB--BTTB--B-HHHHHHHHHHHSTT-HHHHHHHHHHHHHHHHHHHHTTPPEEEEETTEEEEE-THHHHHHHHHHHHHHHHHHHHHHHHHHHHHHHHHHT--HHHHHHHHHHHHHHHHHHTTHHHH-TTS--SSTTS---TT--HHHHHHHHHHHH-S---S--TT-S-----HHHHHHHHH--TTGGG-